Protein AF-A0A0M0JHT6-F1 (afdb_monomer)

Structure (mmCIF, N/CA/C/O backbone):
data_AF-A0A0M0JHT6-F1
#
_entry.id   AF-A0A0M0JHT6-F1
#
loop_
_atom_site.group_PDB
_atom_site.id
_atom_site.type_symbol
_atom_site.label_atom_id
_atom_site.label_alt_id
_atom_site.label_comp_id
_atom_site.label_asym_id
_atom_site.label_entity_id
_atom_site.label_seq_id
_atom_site.pdbx_PDB_ins_code
_atom_site.Cartn_x
_atom_site.Cartn_y
_atom_site.Cartn_z
_atom_site.occupancy
_atom_site.B_iso_or_equiv
_atom_site.auth_seq_id
_atom_site.auth_comp_id
_atom_site.auth_asym_id
_atom_site.auth_atom_id
_atom_site.pdbx_PDB_model_num
ATOM 1 N N . MET A 1 1 ? -5.956 16.131 16.361 1.00 45.41 1 MET A N 1
ATOM 2 C CA . MET A 1 1 ? -6.432 14.791 15.954 1.00 45.41 1 MET A CA 1
ATOM 3 C C . MET A 1 1 ? -6.479 13.901 17.186 1.00 45.41 1 MET A C 1
ATOM 5 O O . MET A 1 1 ? -5.518 13.921 17.947 1.00 45.41 1 MET A O 1
ATOM 9 N N . ALA A 1 2 ? -7.570 13.167 17.417 1.00 52.88 2 ALA A N 1
ATOM 10 C CA . ALA A 1 2 ? -7.589 12.118 18.444 1.00 52.88 2 ALA A CA 1
ATOM 11 C C . ALA A 1 2 ? -6.511 11.068 18.118 1.00 52.88 2 ALA A C 1
ATOM 13 O O . ALA A 1 2 ? -6.222 10.852 16.944 1.00 52.88 2 ALA A O 1
ATOM 14 N N . MET A 1 3 ? -5.858 10.463 19.110 1.00 60.31 3 MET A N 1
ATOM 15 C CA . MET A 1 3 ? -4.891 9.385 18.853 1.00 60.31 3 MET A CA 1
ATOM 16 C C . MET A 1 3 ? -5.654 8.117 18.459 1.00 60.31 3 MET A C 1
ATOM 18 O O . MET A 1 3 ? -6.703 7.856 19.036 1.00 60.31 3 MET A O 1
ATOM 22 N N . ALA A 1 4 ? -5.161 7.378 17.463 1.00 62.28 4 ALA A N 1
ATOM 23 C CA . ALA A 1 4 ? -5.755 6.098 17.089 1.00 62.28 4 ALA A CA 1
ATOM 24 C C . ALA A 1 4 ? -5.450 5.048 18.157 1.00 62.28 4 ALA A C 1
ATOM 26 O O . ALA A 1 4 ? -4.328 5.001 18.666 1.00 62.28 4 ALA A O 1
ATOM 27 N N . ASP A 1 5 ? -6.443 4.219 18.461 1.00 83.69 5 ASP A N 1
ATOM 28 C CA . ASP A 1 5 ? -6.288 3.112 19.406 1.00 83.69 5 ASP A CA 1
ATOM 29 C C . ASP A 1 5 ? -5.754 1.858 18.694 1.00 83.69 5 ASP A C 1
ATOM 31 O O . ASP A 1 5 ? -5.177 0.987 19.341 1.00 83.69 5 ASP A O 1
ATOM 35 N N . VAL A 1 6 ? -5.892 1.791 17.361 1.00 90.12 6 VAL A N 1
ATOM 36 C CA . VAL A 1 6 ? -5.399 0.694 16.518 1.00 90.12 6 VAL A CA 1
ATOM 37 C C . VAL A 1 6 ? -4.613 1.249 15.326 1.00 90.12 6 VAL A C 1
ATOM 39 O O . VAL A 1 6 ? -5.044 2.191 14.660 1.00 90.12 6 VAL A O 1
ATOM 42 N N . ILE A 1 7 ? -3.463 0.656 15.021 1.00 91.38 7 ILE A N 1
ATOM 43 C CA . ILE A 1 7 ? -2.674 0.952 13.823 1.00 91.38 7 ILE A CA 1
ATOM 44 C C . ILE A 1 7 ? -2.412 -0.352 13.081 1.00 91.38 7 ILE A C 1
ATOM 46 O O . ILE A 1 7 ? -1.875 -1.299 13.641 1.00 91.38 7 ILE A O 1
ATOM 50 N N . TRP A 1 8 ? -2.749 -0.375 11.802 1.00 93.81 8 TRP A N 1
ATOM 51 C CA . TRP A 1 8 ? -2.387 -1.433 10.875 1.00 93.81 8 TRP A CA 1
ATOM 52 C C . TRP A 1 8 ? -1.153 -1.002 10.094 1.00 93.81 8 TRP A C 1
ATOM 54 O O . TRP A 1 8 ? -1.217 -0.030 9.347 1.00 93.81 8 TRP A O 1
ATOM 64 N N . ALA A 1 9 ? -0.037 -1.702 10.267 1.00 91.38 9 ALA A N 1
ATOM 65 C CA . ALA A 1 9 ? 1.163 -1.523 9.465 1.00 91.38 9 ALA A CA 1
ATOM 66 C C . ALA A 1 9 ? 1.201 -2.597 8.371 1.00 91.38 9 ALA A C 1
ATOM 68 O O . ALA A 1 9 ? 1.198 -3.786 8.682 1.00 91.38 9 ALA A O 1
ATOM 69 N N . ILE A 1 10 ? 1.209 -2.183 7.104 1.00 91.38 10 ILE A N 1
ATOM 70 C CA . ILE A 1 10 ? 1.329 -3.070 5.941 1.00 91.38 10 ILE A CA 1
ATOM 71 C C . ILE A 1 10 ? 2.735 -2.914 5.361 1.00 91.38 10 ILE A C 1
ATOM 73 O O . ILE A 1 10 ? 3.120 -1.807 4.978 1.00 91.38 10 ILE A O 1
ATOM 77 N N . GLY A 1 11 ? 3.482 -4.018 5.326 1.00 87.56 11 GLY A N 1
ATOM 78 C CA . GLY A 1 11 ? 4.815 -4.103 4.732 1.00 87.56 11 GLY A CA 1
ATOM 79 C C . GLY A 1 11 ?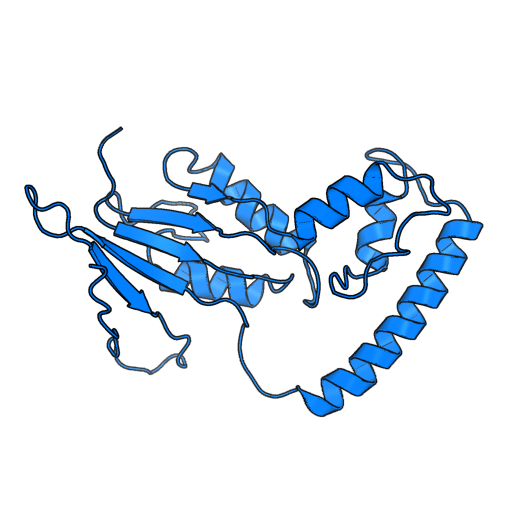 4.809 -4.212 3.206 1.00 87.56 11 GLY A C 1
ATOM 80 O O . GLY A 1 11 ? 3.860 -3.800 2.537 1.00 87.56 11 GLY A O 1
ATOM 81 N N . ASP A 1 12 ? 5.885 -4.790 2.683 1.00 88.44 12 ASP A N 1
ATOM 82 C CA . ASP A 1 12 ? 6.246 -4.792 1.269 1.00 88.44 12 ASP A CA 1
ATOM 83 C C . ASP A 1 12 ? 5.151 -5.421 0.396 1.00 88.44 12 ASP A C 1
ATOM 85 O O . ASP A 1 12 ? 4.725 -6.562 0.598 1.00 88.44 12 ASP A O 1
ATOM 89 N N . LEU A 1 13 ? 4.682 -4.670 -0.600 1.00 87.56 13 LEU A N 1
ATOM 90 C CA . LEU A 1 13 ? 3.634 -5.127 -1.517 1.00 87.56 13 LEU A CA 1
ATOM 91 C C . LEU A 1 13 ? 4.202 -5.621 -2.841 1.00 87.56 13 LEU A C 1
ATOM 93 O O . LEU A 1 13 ? 3.566 -6.449 -3.493 1.00 87.56 13 LEU A O 1
ATOM 97 N N . HIS A 1 14 ? 5.365 -5.097 -3.237 1.00 87.44 14 HIS A N 1
ATOM 98 C CA . HIS A 1 14 ? 6.142 -5.553 -4.381 1.00 87.44 14 HIS A CA 1
ATOM 99 C C . HIS A 1 14 ? 5.289 -5.881 -5.607 1.00 87.44 14 HIS A C 1
ATOM 101 O O . HIS A 1 14 ? 5.282 -7.001 -6.109 1.00 87.44 14 HIS A O 1
ATOM 107 N N . GLY A 1 15 ? 4.505 -4.909 -6.072 1.00 81.75 15 GLY A N 1
ATOM 108 C CA . GLY A 1 15 ? 3.723 -5.022 -7.298 1.00 81.75 15 GLY A CA 1
ATOM 109 C C . GLY A 1 15 ? 2.620 -6.083 -7.307 1.00 81.75 15 GLY A C 1
ATOM 110 O O . GLY A 1 15 ? 2.036 -6.318 -8.364 1.00 81.75 15 GLY A O 1
ATOM 111 N N . ASP A 1 16 ? 2.291 -6.719 -6.182 1.00 86.75 16 ASP A N 1
ATOM 112 C CA . ASP A 1 16 ? 1.170 -7.653 -6.092 1.00 86.75 16 ASP A CA 1
ATOM 113 C C . ASP A 1 16 ? -0.088 -6.957 -5.546 1.00 86.75 16 ASP A C 1
ATOM 115 O O . ASP A 1 16 ? -0.383 -6.929 -4.347 1.00 86.75 16 ASP A O 1
ATOM 119 N N . VAL A 1 17 ? -0.887 -6.402 -6.463 1.00 86.19 17 VAL A N 1
ATOM 120 C CA . VAL A 1 17 ? -2.157 -5.748 -6.112 1.00 86.19 17 VAL A CA 1
ATOM 121 C C . VAL A 1 17 ? -3.196 -6.721 -5.540 1.00 86.19 17 VAL A C 1
ATOM 123 O O . VAL A 1 17 ? -4.087 -6.302 -4.795 1.00 86.19 17 VAL A O 1
ATOM 126 N N . HIS A 1 18 ? -3.111 -8.017 -5.854 1.00 87.81 18 HIS A N 1
ATOM 127 C CA . HIS A 1 18 ? -4.029 -9.012 -5.303 1.00 87.81 18 HIS A CA 1
ATOM 128 C C . HIS A 1 18 ? -3.725 -9.253 -3.823 1.00 87.81 18 HIS A C 1
ATOM 130 O O . HIS A 1 18 ? -4.643 -9.173 -3.002 1.00 87.81 18 HIS A O 1
ATOM 136 N N . CYS A 1 19 ? -2.448 -9.442 -3.486 1.00 85.94 19 CYS A N 1
ATOM 137 C CA . CYS A 1 19 ? -1.939 -9.494 -2.114 1.00 85.94 19 CYS A CA 1
ATOM 138 C C . CYS A 1 19 ? -2.304 -8.215 -1.338 1.00 85.94 19 CYS A C 1
ATOM 140 O O . CYS A 1 19 ? -2.933 -8.298 -0.283 1.00 85.94 19 CYS A O 1
ATOM 142 N N . ALA A 1 20 ? -2.060 -7.028 -1.909 1.00 90.81 20 ALA A N 1
ATOM 143 C CA . ALA A 1 20 ? -2.414 -5.748 -1.284 1.00 90.81 20 ALA A CA 1
ATOM 144 C C . ALA A 1 20 ? -3.910 -5.643 -0.931 1.00 90.81 20 ALA A C 1
ATOM 146 O O . ALA A 1 20 ? -4.281 -5.271 0.185 1.00 90.81 20 ALA A O 1
ATOM 147 N N . ARG A 1 21 ? -4.799 -6.002 -1.869 1.00 93.06 21 ARG A N 1
ATOM 148 C CA . ARG A 1 21 ? -6.255 -5.998 -1.639 1.00 93.06 21 ARG A CA 1
ATOM 149 C C . ARG A 1 21 ? -6.677 -7.021 -0.593 1.00 93.06 21 ARG A C 1
ATOM 151 O O . ARG A 1 21 ? -7.615 -6.753 0.153 1.00 93.06 21 ARG A O 1
ATOM 158 N N . ALA A 1 22 ? -6.037 -8.186 -0.563 1.00 89.62 22 ALA A N 1
ATOM 159 C CA . ALA A 1 22 ? -6.336 -9.211 0.423 1.00 89.62 22 ALA A CA 1
ATOM 160 C C . ALA A 1 22 ? -5.949 -8.745 1.834 1.00 89.62 22 ALA A C 1
ATOM 162 O O . ALA A 1 22 ? -6.782 -8.811 2.737 1.00 89.62 22 ALA A O 1
ATOM 163 N N . TRP A 1 23 ? -4.770 -8.137 1.992 1.00 90.19 23 TRP A N 1
ATOM 164 C CA . TRP A 1 23 ? -4.353 -7.538 3.257 1.00 90.19 23 TRP A CA 1
ATOM 165 C C . TRP A 1 23 ? -5.280 -6.427 3.733 1.00 90.19 23 TRP A C 1
ATOM 167 O O . TRP A 1 23 ? -5.730 -6.442 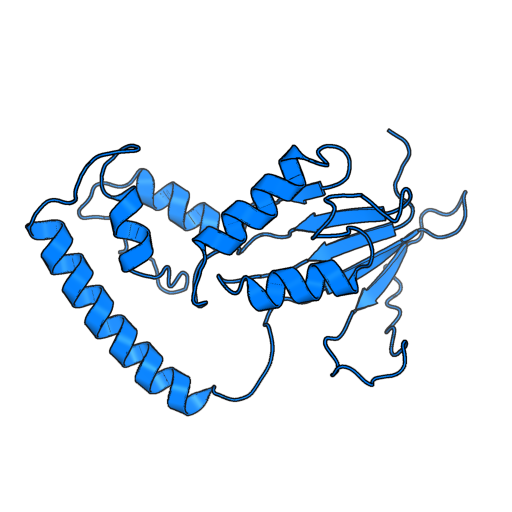4.875 1.00 90.19 23 TRP A O 1
ATOM 177 N N . LEU A 1 24 ? -5.643 -5.504 2.844 1.00 93.38 24 LEU A N 1
ATOM 178 C CA . LEU A 1 24 ? -6.588 -4.430 3.153 1.00 93.38 24 LEU A CA 1
ATOM 179 C C . LEU A 1 24 ? -7.964 -4.944 3.586 1.00 93.38 24 LEU A C 1
ATOM 181 O O . LEU A 1 24 ? -8.593 -4.344 4.451 1.00 93.38 24 LEU A O 1
ATOM 185 N N . ARG A 1 25 ? -8.446 -6.051 3.007 1.00 92.12 25 ARG A N 1
ATOM 186 C CA . ARG A 1 25 ? -9.682 -6.698 3.474 1.00 92.12 25 ARG A CA 1
ATOM 187 C C . ARG A 1 25 ? -9.491 -7.327 4.849 1.00 92.12 25 ARG A C 1
ATOM 189 O O . ARG A 1 25 ? -10.393 -7.240 5.675 1.00 92.12 25 ARG A O 1
ATOM 196 N N . ARG A 1 26 ? -8.326 -7.932 5.097 1.00 88.69 26 ARG A N 1
ATOM 197 C CA . ARG A 1 26 ? -8.003 -8.589 6.367 1.00 88.69 26 ARG A CA 1
ATOM 198 C C . ARG A 1 26 ? -7.928 -7.611 7.537 1.00 88.69 26 ARG A C 1
ATOM 200 O O . ARG A 1 26 ? -8.339 -7.985 8.628 1.00 88.69 26 ARG A O 1
ATOM 207 N N . THR A 1 27 ? -7.483 -6.370 7.320 1.00 91.75 27 THR A N 1
ATOM 208 C CA . THR A 1 27 ? -7.492 -5.343 8.382 1.00 91.75 27 THR A CA 1
ATOM 209 C C . THR A 1 27 ? -8.904 -4.976 8.843 1.00 91.75 27 THR A C 1
ATOM 211 O O . THR A 1 27 ? -9.073 -4.450 9.939 1.00 91.75 27 THR A O 1
ATOM 214 N N . GLY A 1 28 ? -9.921 -5.179 7.994 1.00 92.69 28 GLY A N 1
ATOM 215 C CA . GLY A 1 28 ? -11.296 -4.753 8.257 1.00 92.69 28 GLY A CA 1
ATOM 216 C C . GLY A 1 28 ? -11.486 -3.233 8.345 1.00 92.69 28 GLY A C 1
ATOM 217 O O . GLY A 1 28 ? -12.600 -2.781 8.587 1.00 92.69 28 GLY A O 1
ATOM 218 N N . ALA A 1 29 ? -10.437 -2.431 8.129 1.00 94.25 29 ALA A N 1
ATOM 219 C CA . ALA A 1 29 ? -10.472 -0.985 8.340 1.00 94.25 29 ALA A CA 1
ATOM 220 C C . ALA A 1 29 ? -11.221 -0.235 7.226 1.00 94.25 29 ALA A C 1
ATOM 222 O O . ALA A 1 29 ? -11.758 0.849 7.455 1.00 94.25 29 ALA A O 1
ATOM 223 N N . VAL A 1 30 ? -11.270 -0.801 6.015 1.00 96.25 30 VAL A N 1
ATOM 224 C CA . VAL A 1 30 ? -11.828 -0.144 4.828 1.00 96.25 30 VAL A CA 1
ATOM 225 C C . VAL A 1 30 ? -12.601 -1.118 3.942 1.00 96.25 30 VAL A C 1
ATOM 227 O O . VAL A 1 30 ? -12.151 -2.223 3.636 1.00 96.25 30 VAL A O 1
ATOM 230 N N . ASN A 1 31 ? -13.759 -0.680 3.451 1.00 96.88 31 ASN A N 1
ATOM 231 C CA . ASN A 1 31 ? -14.473 -1.361 2.381 1.00 96.88 31 ASN A CA 1
ATOM 232 C C . ASN A 1 31 ? -13.942 -0.887 1.020 1.00 96.88 31 ASN A C 1
ATOM 234 O O . ASN A 1 31 ? -14.239 0.222 0.582 1.00 96.88 31 ASN A O 1
ATOM 238 N N . LEU A 1 32 ? -13.198 -1.742 0.315 1.00 94.88 32 LEU A N 1
ATOM 239 C CA . LEU A 1 32 ? -12.606 -1.403 -0.990 1.00 94.88 32 LEU A CA 1
ATOM 240 C C . LEU A 1 32 ? -13.616 -1.286 -2.148 1.00 94.88 32 LEU A C 1
ATOM 242 O O . LEU A 1 32 ? -13.236 -0.881 -3.248 1.00 94.88 32 LEU A O 1
ATOM 246 N N . THR A 1 33 ? -14.876 -1.671 -1.934 1.00 95.31 33 THR A N 1
ATOM 247 C CA . THR A 1 33 ? -15.942 -1.554 -2.941 1.00 95.31 33 THR A CA 1
ATOM 248 C C . THR A 1 33 ? -16.687 -0.236 -2.778 1.00 95.31 33 THR A C 1
ATOM 250 O O . THR A 1 33 ? -16.801 0.521 -3.739 1.00 95.31 33 THR A O 1
ATOM 253 N N . SER A 1 34 ? -17.167 0.057 -1.564 1.00 96.81 34 SER A N 1
ATOM 254 C CA .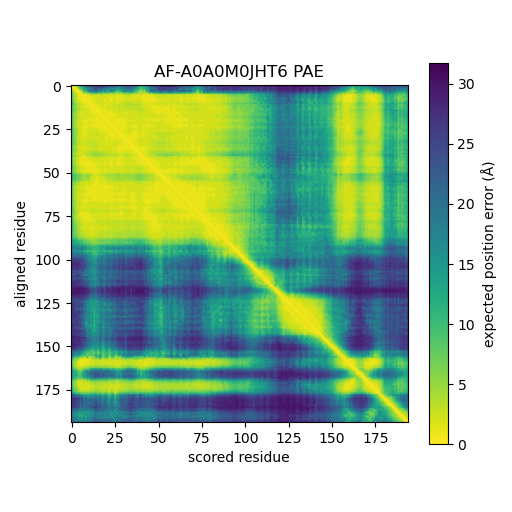 SER A 1 34 ? -17.902 1.294 -1.268 1.00 96.81 34 SER A CA 1
ATOM 255 C C . SER A 1 34 ? -17.002 2.484 -0.936 1.00 96.81 34 SER A C 1
ATOM 257 O O . SER A 1 34 ? -17.506 3.599 -0.863 1.00 96.81 34 SER A O 1
ATOM 259 N N . TRP A 1 35 ? -15.696 2.262 -0.746 1.00 96.31 35 TRP A N 1
ATOM 260 C CA . TRP A 1 35 ? -14.734 3.278 -0.303 1.00 96.31 35 TRP A CA 1
ATOM 261 C C . TRP A 1 35 ? -15.172 3.959 0.992 1.00 96.31 35 TRP A C 1
ATOM 263 O O . TRP A 1 35 ? -15.123 5.174 1.141 1.00 96.31 35 TRP A O 1
ATOM 273 N N . GLN A 1 36 ? -15.596 3.141 1.953 1.00 97.38 36 GLN A N 1
ATOM 274 C CA . GLN A 1 36 ? -15.974 3.587 3.289 1.00 97.38 36 GLN A CA 1
ATOM 275 C C . GLN A 1 36 ? -14.964 3.089 4.312 1.00 97.38 36 GLN A C 1
ATOM 277 O O . GLN A 1 36 ? -14.564 1.923 4.283 1.00 97.38 36 GLN A O 1
ATOM 282 N N . TRP A 1 37 ? -14.580 3.972 5.228 1.00 97.19 37 TRP A N 1
ATOM 283 C CA . TRP A 1 37 ? -13.820 3.596 6.410 1.00 97.19 37 TRP A CA 1
ATOM 284 C C . TRP A 1 37 ? -14.757 2.945 7.431 1.00 97.19 37 TRP A C 1
ATOM 286 O O . TRP A 1 37 ? -15.848 3.459 7.667 1.00 97.19 37 TRP A O 1
ATOM 296 N N . LEU A 1 38 ? -14.361 1.803 7.988 1.00 95.81 38 LEU A N 1
ATOM 297 C CA . LEU A 1 38 ? -15.232 0.959 8.813 1.00 95.81 38 LEU A CA 1
ATOM 298 C C . LEU A 1 38 ? -14.869 0.984 10.303 1.00 95.81 38 LEU A C 1
ATOM 300 O O . LEU A 1 38 ? -15.748 0.773 11.135 1.00 95.81 38 LEU A O 1
ATOM 304 N N . ASP A 1 39 ? -13.609 1.267 10.648 1.00 92.94 39 ASP A N 1
ATOM 305 C CA . ASP A 1 39 ? -13.153 1.346 12.041 1.00 92.94 39 ASP A CA 1
ATOM 306 C C . ASP A 1 39 ? -12.533 2.712 12.350 1.00 92.94 39 ASP A C 1
ATOM 308 O O . ASP A 1 39 ? -11.347 2.950 12.116 1.00 92.94 39 ASP A O 1
ATOM 312 N N . GLU A 1 40 ? -13.340 3.601 12.927 1.00 90.81 40 GLU A N 1
ATOM 313 C CA . GLU A 1 40 ? -12.971 4.971 13.307 1.00 90.81 40 GLU A CA 1
ATOM 314 C C . GLU A 1 40 ? -11.792 5.070 14.287 1.00 90.81 40 GLU A C 1
ATOM 316 O O . GLU A 1 40 ? -11.159 6.123 14.385 1.00 90.81 40 GLU A O 1
ATOM 321 N N . ARG A 1 41 ? -11.474 3.993 15.015 1.00 89.31 41 ARG A N 1
ATOM 322 C CA . ARG A 1 41 ? -10.332 3.965 15.940 1.00 89.31 41 ARG A CA 1
ATOM 323 C C . ARG A 1 41 ? -9.039 3.520 15.269 1.00 89.31 41 ARG A C 1
ATOM 325 O O . ARG A 1 41 ? -7.978 3.640 15.887 1.00 89.31 41 ARG A O 1
ATOM 332 N N . SER A 1 42 ? -9.128 3.013 14.041 1.00 93.12 42 SER A N 1
ATOM 333 C CA . SER A 1 42 ? -7.994 2.475 13.303 1.00 93.12 42 SER A CA 1
ATOM 334 C C . SER A 1 42 ? -7.356 3.487 12.359 1.00 93.12 42 SER A C 1
ATOM 336 O O . SER A 1 42 ? -7.999 4.394 11.821 1.00 93.12 42 SER A O 1
ATOM 338 N N . ARG A 1 43 ? -6.063 3.287 12.125 1.00 93.31 43 ARG A N 1
ATOM 339 C CA . ARG A 1 43 ? -5.296 3.914 11.049 1.00 93.31 43 ARG A CA 1
ATOM 340 C C . ARG A 1 43 ? -4.522 2.867 10.280 1.00 93.31 43 ARG A C 1
ATOM 342 O O . ARG A 1 43 ? -4.214 1.806 10.814 1.00 93.31 43 ARG A O 1
ATOM 349 N N . LEU A 1 44 ? -4.170 3.208 9.053 1.00 95.56 44 LEU A N 1
ATOM 350 C CA . LEU A 1 44 ? -3.346 2.402 8.175 1.00 95.56 44 LEU A CA 1
ATOM 351 C C . LEU A 1 44 ? -2.025 3.116 7.899 1.00 95.56 44 LEU A C 1
ATOM 353 O O . LEU A 1 44 ? -2.012 4.292 7.536 1.00 95.56 44 LEU A O 1
ATOM 357 N N . ILE A 1 45 ? -0.921 2.398 8.046 1.00 93.38 45 ILE A N 1
ATOM 358 C CA . ILE A 1 45 ? 0.411 2.844 7.664 1.00 93.38 45 ILE A CA 1
ATOM 359 C C . ILE A 1 45 ? 0.969 1.827 6.680 1.00 93.38 45 ILE A C 1
ATOM 361 O O . ILE A 1 45 ? 1.130 0.657 7.011 1.00 93.38 45 ILE A O 1
ATOM 365 N N . PHE A 1 46 ? 1.282 2.275 5.475 1.00 93.56 46 PHE A N 1
ATOM 366 C CA . PHE A 1 46 ? 2.083 1.496 4.548 1.00 93.56 46 PHE A CA 1
ATOM 367 C C . PHE A 1 46 ? 3.567 1.802 4.754 1.00 93.56 46 PHE A C 1
ATOM 369 O O . PHE A 1 46 ? 3.935 2.974 4.864 1.00 93.56 46 PHE A O 1
ATOM 376 N N . LEU A 1 47 ? 4.406 0.768 4.813 1.00 90.00 47 LEU A N 1
ATOM 377 C CA . LEU A 1 47 ? 5.823 0.899 5.165 1.00 90.00 47 LEU A CA 1
ATOM 378 C C . LEU A 1 47 ? 6.753 1.160 3.968 1.00 90.00 47 LEU A C 1
ATOM 380 O O . LEU A 1 47 ? 7.905 1.521 4.189 1.00 90.00 47 LEU A O 1
ATOM 384 N N . GLY A 1 48 ? 6.250 1.064 2.734 1.00 86.00 48 GLY A N 1
ATOM 385 C CA . GLY A 1 48 ? 7.029 1.252 1.507 1.00 86.00 48 GLY A CA 1
ATOM 386 C C . GLY A 1 48 ? 7.051 0.000 0.631 1.00 86.00 48 GLY A C 1
ATOM 387 O O . GLY A 1 48 ? 6.280 -0.930 0.861 1.00 86.00 48 GLY A O 1
ATOM 388 N N . ASP A 1 49 ? 7.921 0.004 -0.379 1.00 87.94 49 ASP A N 1
ATOM 389 C CA . ASP A 1 49 ? 8.189 -1.121 -1.279 1.00 87.94 49 ASP A CA 1
ATOM 390 C C . ASP A 1 49 ? 6.915 -1.622 -1.980 1.00 87.94 49 ASP A C 1
ATOM 392 O O . ASP A 1 49 ? 6.516 -2.789 -1.955 1.00 87.94 49 ASP A O 1
ATOM 396 N N . TYR A 1 50 ? 6.247 -0.670 -2.630 1.00 86.19 50 TYR A N 1
ATOM 397 C CA . TYR A 1 50 ? 5.025 -0.849 -3.410 1.00 86.19 50 TYR A CA 1
ATOM 398 C C . TYR A 1 50 ? 5.284 -1.484 -4.768 1.00 86.19 50 TYR A C 1
ATOM 400 O O . TYR A 1 50 ? 4.402 -2.130 -5.338 1.00 86.19 50 TYR A O 1
ATOM 408 N N . ILE A 1 51 ? 6.474 -1.242 -5.306 1.00 80.44 51 ILE A N 1
ATOM 409 C CA . ILE A 1 51 ? 6.866 -1.607 -6.662 1.00 80.44 51 ILE A CA 1
ATOM 410 C C . ILE A 1 51 ? 7.835 -2.796 -6.670 1.00 80.44 51 ILE A C 1
ATOM 412 O O . ILE A 1 51 ? 8.362 -3.199 -5.633 1.00 80.44 51 ILE A O 1
ATOM 416 N N . ASP A 1 52 ? 8.085 -3.315 -7.872 1.00 73.44 52 ASP A N 1
ATOM 417 C CA . ASP A 1 52 ? 9.069 -4.359 -8.206 1.00 73.44 52 ASP A CA 1
ATOM 418 C C . ASP A 1 52 ? 8.623 -5.776 -7.866 1.00 73.44 52 ASP A C 1
ATOM 420 O O . ASP A 1 52 ? 7.733 -5.971 -7.056 1.00 73.44 52 ASP A O 1
ATOM 424 N N . LYS A 1 53 ? 9.260 -6.776 -8.487 1.00 74.19 53 LYS A N 1
ATOM 425 C CA . LYS A 1 53 ? 9.010 -8.226 -8.331 1.00 74.19 53 LYS A CA 1
ATOM 426 C C . LYS A 1 53 ? 7.644 -8.743 -8.802 1.00 74.19 53 LYS A C 1
ATOM 428 O O . LYS A 1 53 ? 7.608 -9.746 -9.515 1.00 74.19 53 LYS A O 1
ATOM 433 N N . GLY A 1 54 ? 6.548 -8.110 -8.402 1.00 72.38 54 GLY A N 1
ATOM 434 C CA . GLY A 1 54 ? 5.191 -8.541 -8.712 1.00 72.38 54 GLY A CA 1
ATOM 435 C C . GLY A 1 54 ? 4.673 -8.064 -10.069 1.00 72.38 54 GLY A C 1
ATOM 436 O O . GLY A 1 54 ? 5.320 -7.287 -10.778 1.00 72.38 54 GLY A O 1
ATOM 437 N N . PRO A 1 55 ? 3.486 -8.552 -10.455 1.00 75.12 55 PRO A N 1
ATOM 438 C CA . PRO A 1 55 ? 2.970 -8.399 -11.811 1.00 75.12 55 PRO A CA 1
ATOM 439 C C . PRO A 1 55 ? 2.466 -6.985 -12.151 1.00 75.12 55 PRO A C 1
ATOM 441 O O . PRO A 1 55 ? 2.410 -6.649 -13.333 1.00 75.12 55 PRO A O 1
ATOM 444 N N . ASP A 1 56 ? 2.091 -6.158 -11.166 1.00 75.50 56 ASP A N 1
ATOM 445 C CA . ASP A 1 56 ? 1.402 -4.880 -11.398 1.00 75.50 56 ASP A CA 1
ATOM 446 C C . ASP A 1 56 ? 1.675 -3.803 -10.319 1.00 75.50 56 ASP A C 1
ATOM 448 O O . ASP A 1 56 ? 0.814 -3.428 -9.517 1.00 75.50 56 ASP A O 1
ATOM 452 N N . SER A 1 57 ? 2.887 -3.237 -10.334 1.00 79.44 57 SER A N 1
ATOM 453 C CA . SER A 1 57 ? 3.282 -2.093 -9.486 1.00 79.44 57 SER A CA 1
ATOM 454 C C . SER A 1 57 ? 2.378 -0.874 -9.656 1.00 79.44 57 SER A C 1
ATOM 456 O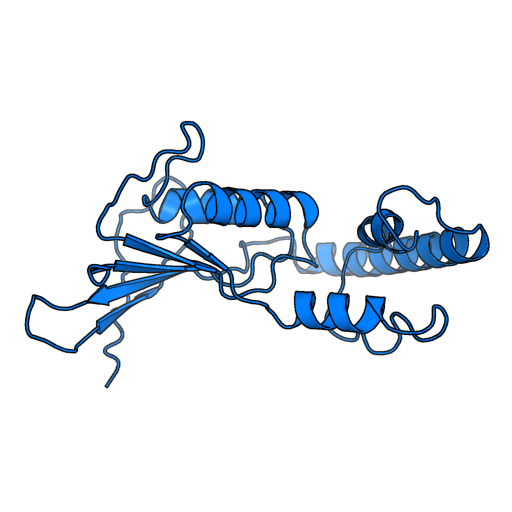 O . SER A 1 57 ? 2.146 -0.128 -8.705 1.00 79.44 57 SER A O 1
ATOM 458 N N . ARG A 1 58 ? 1.857 -0.648 -10.869 1.00 80.12 58 ARG A N 1
ATOM 459 C CA . ARG A 1 58 ? 1.001 0.506 -11.150 1.00 80.12 58 ARG A CA 1
ATOM 460 C C . ARG A 1 58 ? -0.303 0.397 -10.371 1.00 80.12 58 ARG A C 1
ATOM 462 O O . ARG A 1 58 ? -0.687 1.363 -9.717 1.00 80.12 58 ARG A O 1
ATOM 469 N N . ALA A 1 59 ? -0.956 -0.761 -10.410 1.00 81.88 59 ALA A N 1
ATOM 470 C CA . ALA A 1 59 ? -2.202 -0.961 -9.686 1.00 81.88 59 ALA A CA 1
ATOM 471 C C . ALA A 1 59 ? -2.014 -0.884 -8.159 1.00 81.88 59 ALA A C 1
ATOM 473 O O . ALA A 1 59 ? -2.911 -0.398 -7.468 1.00 81.88 59 ALA A O 1
ATOM 474 N N . VAL A 1 60 ? -0.854 -1.297 -7.626 1.00 88.75 60 VAL A N 1
ATOM 475 C CA . VAL A 1 60 ? -0.509 -1.088 -6.205 1.00 88.75 60 VAL A CA 1
ATOM 476 C C . VAL A 1 60 ? -0.395 0.403 -5.882 1.00 88.75 60 VAL A C 1
ATOM 478 O O . VAL A 1 60 ? -1.052 0.873 -4.953 1.00 88.75 60 VAL A O 1
ATOM 481 N N . LEU A 1 61 ? 0.377 1.167 -6.662 1.00 85.06 61 LEU A N 1
ATOM 482 C CA . LEU A 1 61 ? 0.532 2.611 -6.454 1.00 85.06 61 LEU A CA 1
ATOM 483 C C . LEU A 1 61 ? -0.803 3.358 -6.567 1.00 85.06 61 LEU A C 1
ATOM 485 O O . LEU A 1 61 ? -1.094 4.212 -5.733 1.00 85.06 61 LEU A O 1
ATOM 489 N N . GLU A 1 62 ? -1.637 3.028 -7.558 1.00 87.81 62 GLU A N 1
ATOM 490 C CA . GLU A 1 62 ? -2.972 3.619 -7.722 1.00 87.81 62 GLU A CA 1
ATOM 491 C C . GLU A 1 62 ? -3.879 3.314 -6.516 1.00 87.81 62 GLU A C 1
ATOM 493 O O . GLU A 1 62 ? -4.599 4.197 -6.044 1.00 87.81 62 GLU A O 1
ATOM 498 N N . LEU A 1 63 ? -3.819 2.090 -5.981 1.00 95.25 63 LEU A N 1
ATOM 499 C CA . LEU A 1 63 ? -4.569 1.680 -4.793 1.00 95.25 63 LEU A CA 1
ATOM 500 C C . LEU A 1 63 ? -4.120 2.440 -3.537 1.00 95.25 63 LEU A C 1
ATOM 502 O O . LEU A 1 63 ? -4.964 3.013 -2.844 1.00 95.25 63 LEU A O 1
ATOM 506 N N . VAL A 1 64 ? -2.814 2.467 -3.257 1.00 94.38 64 VAL A N 1
ATOM 507 C CA . VAL A 1 64 ? -2.243 3.172 -2.096 1.00 94.38 64 VAL A CA 1
ATOM 508 C C . VAL A 1 64 ? -2.518 4.672 -2.201 1.00 94.38 64 VAL A C 1
ATOM 510 O O . VAL A 1 64 ? -3.016 5.276 -1.251 1.00 94.38 64 VAL A O 1
ATOM 513 N N . HIS A 1 65 ? -2.295 5.271 -3.374 1.00 90.94 65 HIS A N 1
ATOM 514 C CA . HIS A 1 65 ? -2.573 6.685 -3.607 1.00 90.94 65 HIS A CA 1
ATOM 515 C C . HIS A 1 65 ? -4.048 7.018 -3.366 1.00 90.94 65 HIS A C 1
ATOM 517 O O . HIS A 1 65 ? -4.356 7.957 -2.630 1.00 90.94 65 HIS A O 1
ATOM 523 N N . ARG A 1 66 ? -4.974 6.222 -3.913 1.00 95.31 66 ARG A N 1
ATOM 524 C CA . ARG A 1 66 ? -6.404 6.450 -3.697 1.00 95.31 66 ARG A CA 1
ATOM 525 C C . ARG A 1 66 ? -6.778 6.379 -2.218 1.00 95.31 66 ARG A C 1
ATOM 527 O O . ARG A 1 66 ? -7.513 7.242 -1.755 1.00 95.31 66 ARG A O 1
ATOM 534 N N . LEU A 1 67 ? -6.240 5.420 -1.461 1.00 97.19 67 LEU A N 1
ATOM 535 C CA . LEU A 1 67 ? -6.463 5.345 -0.013 1.00 97.19 67 LEU A CA 1
ATOM 536 C C . LEU A 1 67 ? -5.976 6.609 0.715 1.00 97.19 67 LEU A C 1
ATOM 538 O O . LEU A 1 67 ? -6.687 7.107 1.584 1.00 97.19 67 LEU A O 1
ATOM 542 N N . THR A 1 68 ? -4.816 7.162 0.339 1.00 91.19 68 THR A N 1
ATOM 543 C CA . THR A 1 68 ? -4.309 8.415 0.937 1.00 91.19 68 THR A CA 1
ATOM 544 C C . THR A 1 68 ? -5.160 9.639 0.590 1.00 91.19 68 THR A C 1
ATOM 546 O O . THR A 1 68 ? -5.267 10.552 1.402 1.00 91.19 68 THR A O 1
ATOM 549 N N . VAL A 1 69 ? -5.785 9.664 -0.592 1.00 91.56 69 VAL A N 1
ATOM 550 C CA . VAL A 1 69 ? -6.647 10.774 -1.034 1.00 91.56 69 VAL A CA 1
ATOM 551 C C . VAL A 1 69 ? -8.037 10.700 -0.402 1.00 91.56 69 VAL A C 1
ATOM 553 O O . VAL A 1 69 ? -8.553 11.721 0.042 1.00 91.56 69 VAL A O 1
ATOM 556 N N . GLU A 1 70 ? -8.638 9.511 -0.344 1.00 95.38 70 GLU A N 1
ATOM 557 C CA . GLU A 1 70 ? -9.980 9.309 0.226 1.00 95.38 70 GLU A CA 1
ATOM 558 C C . GLU A 1 70 ? -9.967 9.391 1.762 1.00 95.38 70 GLU A C 1
ATOM 560 O O . GLU A 1 70 ? -10.939 9.828 2.380 1.00 95.38 70 GLU A O 1
ATOM 565 N N . PHE A 1 71 ? -8.857 8.998 2.401 1.00 96.50 71 PHE A N 1
ATOM 566 C CA . PHE A 1 71 ? -8.740 8.923 3.860 1.00 96.50 71 PHE A CA 1
ATOM 567 C C . PHE A 1 71 ? -7.455 9.587 4.398 1.00 96.50 71 PHE A C 1
ATOM 569 O O . PHE A 1 71 ? -6.681 8.942 5.113 1.00 96.50 71 PHE A O 1
ATOM 576 N N . PRO A 1 72 ? -7.224 10.886 4.130 1.00 91.44 72 PRO A N 1
ATOM 577 C CA . PRO A 1 72 ? -5.950 11.561 4.410 1.00 91.44 72 PRO A CA 1
ATOM 578 C C . PRO A 1 72 ? -5.586 11.632 5.901 1.00 91.44 72 PRO A C 1
ATOM 580 O O . PRO A 1 72 ? -4.416 11.719 6.252 1.00 91.44 72 PRO A O 1
ATOM 583 N N . GLU A 1 73 ? -6.572 11.572 6.800 1.00 91.50 73 GLU A N 1
ATOM 584 C CA . GLU A 1 73 ? -6.342 11.561 8.254 1.00 91.50 73 GLU A CA 1
ATOM 585 C C . GLU A 1 73 ? -6.140 10.155 8.840 1.00 91.50 73 GLU A C 1
ATOM 587 O O . GLU A 1 73 ? -5.814 10.011 10.025 1.00 91.50 73 GLU A O 1
ATOM 592 N N . ARG A 1 74 ? -6.375 9.111 8.034 1.00 94.88 74 ARG A N 1
ATOM 593 C CA . ARG A 1 74 ? -6.384 7.712 8.481 1.00 94.88 74 ARG A CA 1
ATOM 594 C C . ARG A 1 74 ? -5.348 6.841 7.783 1.00 94.88 74 ARG A C 1
ATOM 596 O O . ARG A 1 74 ? -5.025 5.784 8.316 1.00 94.88 74 ARG A O 1
ATOM 603 N N . VAL A 1 75 ? -4.824 7.273 6.638 1.00 95.62 75 VAL A N 1
ATOM 604 C CA . VAL A 1 75 ? -3.855 6.520 5.839 1.00 95.62 75 VAL A CA 1
ATOM 605 C C . VAL A 1 75 ? -2.570 7.322 5.678 1.00 95.62 75 VAL A C 1
ATOM 607 O O . VAL A 1 75 ? -2.578 8.421 5.131 1.00 95.62 75 VAL A O 1
ATOM 610 N N . THR A 1 76 ? -1.457 6.723 6.088 1.00 91.19 76 THR A N 1
ATOM 611 C CA . THR A 1 76 ? -0.104 7.221 5.827 1.00 91.19 76 THR A CA 1
ATOM 612 C C . THR A 1 76 ? 0.614 6.237 4.913 1.00 91.19 76 THR A C 1
ATOM 614 O O . THR A 1 76 ? 0.592 5.036 5.164 1.00 91.19 76 THR A O 1
ATOM 617 N N . ALA A 1 77 ? 1.279 6.735 3.874 1.00 91.44 77 ALA A N 1
ATOM 618 C CA . ALA A 1 77 ? 2.140 5.930 3.014 1.00 91.44 77 ALA A CA 1
ATOM 619 C C . ALA A 1 77 ? 3.585 6.418 3.138 1.00 91.44 77 ALA A C 1
ATOM 621 O O . ALA A 1 77 ? 3.871 7.584 2.862 1.00 91.44 77 ALA A O 1
ATOM 622 N N . LEU A 1 78 ? 4.477 5.542 3.599 1.00 88.06 78 LEU A N 1
ATOM 623 C CA . LEU A 1 78 ? 5.908 5.818 3.697 1.00 88.06 78 LEU A CA 1
ATOM 624 C C . LEU A 1 78 ? 6.614 5.491 2.377 1.00 88.06 78 LEU A C 1
ATOM 626 O O . LEU A 1 78 ? 6.049 4.849 1.495 1.00 88.06 78 LEU A O 1
ATOM 630 N N . LEU A 1 79 ? 7.845 5.969 2.225 1.00 80.50 79 LEU A N 1
ATOM 631 C CA . LEU A 1 79 ? 8.679 5.671 1.065 1.00 80.50 79 LEU A CA 1
ATOM 632 C C . LEU A 1 79 ? 9.597 4.492 1.400 1.00 80.50 79 LEU A C 1
ATOM 634 O O . LEU A 1 79 ? 10.340 4.581 2.379 1.00 80.50 79 LEU A O 1
ATOM 638 N N . GLY A 1 80 ? 9.567 3.433 0.592 1.00 79.50 80 GLY A N 1
ATOM 639 C CA . GLY A 1 80 ? 10.515 2.327 0.692 1.00 79.50 80 GLY A CA 1
ATOM 640 C C . GLY A 1 80 ? 11.810 2.597 -0.073 1.00 79.50 80 GLY A C 1
ATOM 641 O O . GLY A 1 80 ? 11.952 3.603 -0.783 1.00 79.50 80 GLY A O 1
ATOM 642 N N . ASN A 1 81 ? 12.785 1.695 0.053 1.00 78.56 81 ASN A N 1
ATOM 643 C CA . ASN A 1 81 ? 14.035 1.813 -0.698 1.00 78.56 81 ASN A CA 1
ATOM 644 C C . ASN A 1 81 ? 13.821 1.598 -2.199 1.00 78.56 81 ASN A C 1
ATOM 646 O O . ASN A 1 81 ? 14.552 2.192 -2.994 1.00 78.56 81 ASN A O 1
ATOM 650 N N . HIS A 1 82 ? 12.824 0.808 -2.604 1.00 80.62 82 HIS A N 1
ATOM 651 C CA . HIS A 1 82 ? 12.503 0.623 -4.019 1.00 80.62 82 HIS A CA 1
ATOM 652 C C . HIS A 1 82 ? 12.006 1.928 -4.655 1.00 80.62 82 HIS A C 1
ATOM 654 O O . HIS A 1 82 ? 12.531 2.352 -5.689 1.00 80.62 82 HIS A O 1
ATOM 660 N N . GLU A 1 83 ? 11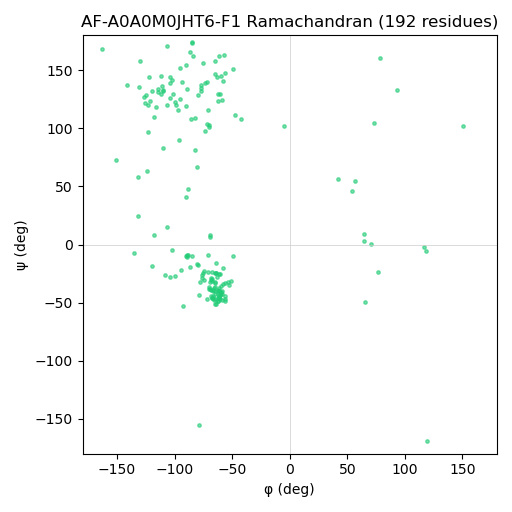.082 2.639 -4.000 1.00 78.50 83 GLU A N 1
ATOM 661 C CA . GLU A 1 83 ? 10.626 3.942 -4.493 1.00 78.50 83 GLU A CA 1
ATOM 662 C C . GLU A 1 83 ? 11.734 5.001 -4.451 1.00 78.50 83 GLU A C 1
ATOM 664 O O . GLU A 1 83 ? 11.853 5.802 -5.381 1.00 78.50 83 GLU A O 1
ATOM 669 N N . LEU A 1 84 ? 12.568 5.019 -3.404 1.00 74.81 84 LEU A N 1
ATOM 670 C CA . LEU A 1 84 ? 13.689 5.958 -3.319 1.00 74.81 84 LEU A CA 1
ATOM 671 C C . LEU A 1 84 ? 14.686 5.751 -4.465 1.00 74.81 84 LEU A C 1
ATOM 673 O O . LEU A 1 84 ? 15.103 6.722 -5.099 1.00 74.81 84 LEU A O 1
ATOM 677 N N . ASN A 1 85 ? 15.036 4.499 -4.763 1.00 73.81 85 ASN A N 1
ATOM 678 C CA . ASN A 1 85 ? 15.929 4.174 -5.872 1.00 73.81 85 ASN A CA 1
ATOM 679 C C . ASN A 1 85 ? 15.331 4.618 -7.212 1.00 73.81 85 ASN A C 1
ATOM 681 O O . ASN A 1 85 ? 16.024 5.285 -7.986 1.00 73.81 85 ASN A O 1
ATOM 685 N N . LEU A 1 86 ? 14.036 4.364 -7.436 1.00 74.50 86 LEU A N 1
ATOM 686 C CA . LEU A 1 86 ? 13.316 4.837 -8.622 1.00 74.50 86 LEU A CA 1
ATOM 687 C C . LEU A 1 86 ? 13.400 6.368 -8.772 1.00 74.50 86 LEU A C 1
ATOM 689 O O . LEU A 1 86 ? 13.653 6.886 -9.864 1.00 74.50 86 LEU A O 1
ATOM 693 N N . LEU A 1 87 ? 13.211 7.112 -7.678 1.00 70.12 87 LEU A N 1
ATOM 694 C CA . LEU A 1 87 ? 13.303 8.575 -7.684 1.00 70.12 87 LEU A CA 1
ATOM 695 C C . LEU A 1 87 ? 14.726 9.070 -7.969 1.00 70.12 87 LEU A C 1
ATOM 697 O O . LEU A 1 87 ? 14.891 10.030 -8.725 1.00 70.12 87 LEU A O 1
ATOM 701 N N . ILE A 1 88 ? 15.746 8.420 -7.404 1.00 68.44 88 ILE A N 1
ATOM 702 C CA . ILE A 1 88 ? 17.156 8.748 -7.661 1.00 68.44 88 ILE A CA 1
ATOM 703 C C . ILE A 1 88 ? 17.479 8.528 -9.140 1.00 68.44 88 ILE A C 1
ATOM 705 O O . ILE A 1 88 ? 18.022 9.416 -9.797 1.00 68.44 88 ILE A O 1
ATOM 709 N N . ASP A 1 89 ? 17.099 7.381 -9.691 1.00 68.00 89 ASP A N 1
ATOM 710 C CA . ASP A 1 89 ? 17.371 7.016 -11.081 1.00 68.00 89 ASP A CA 1
ATOM 711 C C . ASP A 1 89 ? 16.737 7.968 -12.092 1.00 68.00 89 ASP A C 1
ATOM 713 O O . ASP A 1 89 ? 17.381 8.372 -13.062 1.00 68.00 89 ASP A O 1
ATOM 717 N N . ARG A 1 90 ? 15.528 8.461 -11.801 1.00 63.25 90 ARG A N 1
ATOM 718 C CA . ARG A 1 90 ? 14.880 9.498 -12.612 1.00 63.25 90 ARG A CA 1
ATOM 719 C C . ARG A 1 90 ? 15.761 10.739 -12.803 1.00 63.25 90 ARG A C 1
ATOM 721 O O . ARG A 1 90 ? 15.674 11.389 -13.847 1.00 63.25 90 ARG A O 1
ATOM 728 N N . THR A 1 91 ? 16.595 11.071 -11.818 1.00 68.56 91 THR A N 1
ATOM 729 C CA . THR A 1 91 ? 17.485 12.243 -11.858 1.00 68.56 91 THR A CA 1
ATOM 730 C C . THR A 1 91 ? 18.861 11.956 -12.465 1.00 68.56 91 THR A C 1
ATOM 732 O O . THR A 1 91 ? 19.598 12.896 -12.764 1.00 68.56 91 THR A O 1
ATOM 735 N N . ARG A 1 92 ? 19.205 10.683 -12.699 1.00 65.75 92 ARG A N 1
ATOM 736 C CA . ARG A 1 92 ? 20.455 10.285 -13.358 1.00 65.75 92 ARG A CA 1
ATOM 737 C C . ARG A 1 92 ? 20.407 10.527 -14.864 1.00 65.75 92 ARG A C 1
ATOM 739 O O . ARG A 1 92 ? 19.339 10.548 -15.488 1.00 65.75 92 ARG A O 1
ATOM 746 N N . GLN A 1 93 ? 21.596 10.676 -15.451 1.00 67.69 93 GLN A N 1
ATOM 747 C CA . GLN A 1 93 ? 21.750 10.727 -16.902 1.00 67.69 93 GLN A CA 1
ATOM 748 C C . GLN A 1 93 ? 21.296 9.395 -17.514 1.00 67.69 93 GLN A C 1
ATOM 750 O O . GLN A 1 93 ? 21.551 8.356 -16.911 1.00 67.69 93 GLN A O 1
ATOM 755 N N . PRO A 1 94 ? 20.674 9.383 -18.707 1.00 59.12 94 PRO A N 1
ATOM 756 C CA . PRO A 1 94 ? 20.135 8.162 -19.311 1.00 59.12 94 PRO A CA 1
ATOM 757 C C . PRO A 1 94 ? 21.109 6.973 -19.387 1.00 59.12 94 PRO A C 1
ATOM 759 O O . PRO A 1 94 ? 20.665 5.836 -19.283 1.00 59.12 94 PRO A O 1
ATOM 762 N N . GLY A 1 95 ? 22.416 7.220 -19.539 1.00 58.38 95 GLY A N 1
ATOM 763 C CA . GLY A 1 95 ? 23.451 6.175 -19.575 1.00 58.38 95 GLY A CA 1
ATOM 764 C C . GLY A 1 95 ? 23.880 5.628 -18.207 1.00 58.38 95 GLY A C 1
ATOM 765 O O . GLY A 1 95 ? 24.444 4.541 -18.153 1.00 58.38 95 GLY A O 1
ATOM 766 N N . ASP A 1 96 ? 23.578 6.349 -17.125 1.00 61.34 96 ASP A N 1
ATOM 767 C CA . ASP A 1 96 ? 23.917 5.980 -15.742 1.00 61.34 96 ASP A CA 1
ATOM 768 C C . ASP A 1 96 ? 22.714 5.410 -14.977 1.00 61.34 96 ASP A C 1
ATOM 770 O O . ASP A 1 96 ? 22.819 5.008 -13.808 1.00 61.34 96 ASP A O 1
ATOM 774 N N . ARG A 1 97 ? 21.544 5.421 -15.624 1.00 62.31 97 ARG A N 1
ATOM 775 C CA . ARG A 1 97 ? 20.345 4.795 -15.090 1.00 62.31 97 ARG A CA 1
ATOM 776 C C . ARG A 1 97 ? 20.546 3.287 -15.005 1.00 62.31 97 ARG A C 1
ATOM 778 O O . ARG A 1 97 ? 21.220 2.692 -15.842 1.00 62.31 97 ARG A O 1
ATOM 785 N N . TYR A 1 98 ? 19.942 2.667 -14.002 1.00 57.31 98 TYR A N 1
ATOM 786 C CA . TYR A 1 98 ? 19.883 1.211 -13.839 1.00 57.31 98 TYR A CA 1
ATOM 787 C C . TYR A 1 98 ? 21.201 0.502 -13.468 1.00 57.31 98 TYR A C 1
ATOM 789 O O . TYR A 1 98 ? 21.194 -0.711 -13.280 1.00 57.31 98 TYR A O 1
ATOM 797 N N . LEU A 1 99 ? 22.320 1.221 -13.302 1.00 56.56 99 LEU A N 1
ATOM 798 C CA . LEU A 1 99 ? 23.636 0.602 -13.068 1.00 56.56 99 LEU A CA 1
ATOM 799 C C . LEU A 1 99 ? 23.851 0.043 -11.646 1.00 56.56 99 LEU A C 1
ATOM 801 O O . LEU A 1 99 ? 24.625 -0.896 -11.488 1.00 56.56 99 LEU A O 1
ATOM 805 N N . ASP A 1 100 ? 23.141 0.548 -10.630 1.00 55.97 100 ASP A N 1
ATOM 806 C CA . ASP A 1 100 ? 23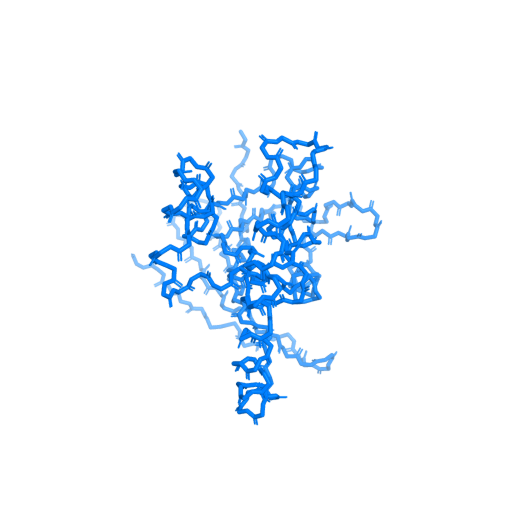.337 0.156 -9.215 1.00 55.97 100 ASP A CA 1
ATOM 807 C C . ASP A 1 100 ? 22.214 -0.747 -8.654 1.00 55.97 100 ASP A C 1
ATOM 809 O O . ASP A 1 100 ? 22.070 -0.929 -7.444 1.00 55.97 100 ASP A O 1
ATOM 813 N N . TYR A 1 101 ? 21.386 -1.325 -9.526 1.00 55.03 101 TYR A N 1
ATOM 814 C CA . TYR A 1 101 ? 20.112 -1.963 -9.172 1.00 55.03 101 TYR A CA 1
ATOM 815 C C . TYR A 1 101 ? 20.219 -3.449 -8.802 1.00 55.03 101 TYR A C 1
ATOM 817 O O . TYR A 1 101 ? 19.437 -4.279 -9.260 1.00 55.03 101 TYR A O 1
ATOM 825 N N . ALA A 1 102 ? 21.161 -3.815 -7.934 1.00 47.72 102 ALA A N 1
ATOM 826 C CA . ALA A 1 102 ? 21.323 -5.216 -7.531 1.00 47.72 102 ALA A CA 1
ATOM 827 C C . ALA A 1 102 ? 20.106 -5.798 -6.767 1.00 47.72 102 ALA A C 1
ATOM 829 O O . ALA A 1 102 ? 20.001 -7.017 -6.661 1.00 47.72 102 ALA A O 1
ATOM 830 N N . TYR A 1 103 ? 19.182 -4.961 -6.261 1.00 41.62 103 TYR A N 1
ATOM 831 C CA . TYR A 1 103 ? 18.066 -5.412 -5.408 1.00 41.62 103 TYR A CA 1
ATOM 832 C C . TYR A 1 103 ? 16.676 -4.823 -5.723 1.00 41.62 103 TYR A C 1
ATOM 834 O O . TYR A 1 103 ? 15.692 -5.318 -5.181 1.00 41.62 103 TYR A O 1
ATOM 842 N N . ALA A 1 104 ? 16.553 -3.846 -6.628 1.00 43.34 104 ALA A N 1
ATOM 843 C CA . ALA A 1 104 ? 15.267 -3.268 -7.044 1.00 43.34 104 ALA A CA 1
ATOM 844 C C . ALA A 1 104 ? 14.930 -3.677 -8.488 1.00 43.34 104 ALA A C 1
ATOM 846 O O . ALA A 1 104 ? 15.241 -2.988 -9.458 1.00 43.34 104 ALA A O 1
ATOM 847 N N . ALA A 1 105 ? 14.363 -4.874 -8.647 1.00 50.12 105 ALA A N 1
ATOM 848 C CA . ALA A 1 105 ? 13.947 -5.405 -9.943 1.00 50.12 105 ALA A CA 1
ATOM 849 C C . ALA A 1 105 ? 12.586 -4.822 -10.357 1.00 50.12 105 ALA A C 1
ATOM 851 O O . ALA A 1 105 ? 11.569 -5.519 -10.415 1.00 50.12 105 ALA A O 1
ATOM 852 N N . ALA A 1 106 ? 12.557 -3.522 -10.627 1.00 48.47 106 ALA A N 1
ATOM 853 C CA . ALA A 1 106 ? 11.437 -2.884 -11.298 1.00 48.47 106 ALA A CA 1
ATOM 854 C C . ALA A 1 106 ? 11.282 -3.483 -12.695 1.00 48.47 106 ALA A C 1
ATOM 856 O O . ALA A 1 106 ? 12.240 -3.587 -13.464 1.00 48.47 106 ALA A O 1
ATOM 857 N N . HIS A 1 107 ? 10.062 -3.897 -13.032 1.00 48.91 107 HIS A N 1
ATOM 858 C CA . HIS A 1 107 ? 9.783 -4.544 -14.305 1.00 48.91 107 HIS A CA 1
ATOM 859 C C . HIS A 1 107 ? 10.086 -3.568 -15.470 1.00 48.91 107 HIS A C 1
ATOM 861 O O . HIS A 1 107 ? 9.476 -2.502 -15.529 1.00 48.91 107 HIS A O 1
ATOM 867 N N . PRO A 1 108 ? 10.956 -3.899 -16.448 1.00 47.75 108 PRO A N 1
ATOM 868 C CA . PRO A 1 108 ? 11.407 -3.004 -17.518 1.00 47.75 108 PRO A CA 1
ATOM 869 C C . PRO A 1 108 ? 10.273 -2.341 -18.309 1.00 47.75 108 PRO A C 1
ATOM 871 O O . PRO A 1 108 ? 10.369 -1.174 -18.672 1.00 47.75 108 PRO A O 1
ATOM 874 N N . ALA A 1 109 ? 9.153 -3.040 -18.522 1.00 50.22 109 ALA A N 1
ATOM 875 C CA . ALA A 1 109 ? 7.981 -2.453 -19.182 1.00 50.22 109 ALA A CA 1
ATOM 876 C C . ALA A 1 109 ? 7.283 -1.358 -18.352 1.00 50.22 109 ALA A C 1
ATOM 878 O O . ALA A 1 109 ? 6.624 -0.493 -18.915 1.00 50.22 109 ALA A O 1
ATOM 879 N N . GLN A 1 110 ? 7.432 -1.355 -17.024 1.00 52.09 110 GLN A N 1
ATOM 880 C CA . GLN A 1 110 ? 6.929 -0.260 -16.196 1.00 52.09 110 GLN A CA 1
ATOM 881 C C . GLN A 1 110 ? 7.737 1.011 -16.464 1.00 52.09 110 GLN A C 1
ATOM 883 O O . GLN A 1 110 ? 7.152 2.083 -16.456 1.00 52.09 110 GLN A O 1
ATOM 888 N N . TYR A 1 111 ? 9.027 0.911 -16.813 1.00 52.09 111 TYR A N 1
ATOM 889 C CA . TYR A 1 111 ? 9.880 2.059 -17.139 1.00 52.09 111 TYR A CA 1
ATOM 890 C C . TYR A 1 111 ? 9.569 2.741 -18.466 1.00 52.09 111 TYR A C 1
ATOM 892 O O . TYR A 1 111 ? 9.852 3.933 -18.596 1.00 52.09 111 TYR A O 1
ATOM 900 N N . SER A 1 112 ? 8.949 2.059 -19.434 1.00 51.34 112 SER A N 1
ATOM 901 C CA . SER A 1 112 ? 8.650 2.692 -20.725 1.00 51.34 112 SER A CA 1
ATOM 902 C C . SER A 1 112 ? 7.719 3.901 -20.593 1.00 51.34 112 SER A C 1
ATOM 904 O O . SER A 1 112 ? 7.794 4.798 -21.425 1.00 51.34 112 SER A O 1
ATOM 906 N N . SER A 1 113 ? 6.890 3.972 -19.541 1.00 50.72 113 SER A N 1
ATOM 907 C CA . SER A 1 113 ? 6.068 5.155 -19.242 1.00 50.72 113 SER A CA 1
ATOM 908 C C . SER A 1 113 ? 6.812 6.291 -18.523 1.00 50.72 113 SER A C 1
ATOM 910 O O . SER A 1 113 ? 6.307 7.411 -18.498 1.00 50.72 113 SER A O 1
ATOM 912 N N . TRP A 1 114 ? 7.985 6.029 -17.931 1.00 49.28 114 TRP A N 1
ATOM 913 C CA . TRP A 1 114 ? 8.765 7.006 -17.148 1.00 49.28 114 TRP A CA 1
ATOM 914 C C . TRP A 1 114 ? 9.982 7.557 -17.902 1.00 49.28 114 TRP A C 1
ATOM 916 O O . TRP A 1 114 ? 10.397 8.689 -17.651 1.00 49.28 114 TRP A O 1
ATOM 926 N N . LEU A 1 115 ? 10.543 6.782 -18.839 1.00 48.09 115 LEU A N 1
ATOM 927 C CA . LEU A 1 115 ? 11.703 7.162 -19.659 1.00 48.09 115 LEU A CA 1
ATOM 928 C C . LEU A 1 115 ? 11.454 8.398 -20.527 1.00 48.09 115 LEU A C 1
ATOM 930 O O . LEU A 1 115 ? 12.371 9.160 -20.812 1.00 48.09 115 LEU A O 1
ATOM 934 N N . SER A 1 116 ? 10.198 8.656 -20.860 1.00 52.31 116 SER A N 1
ATOM 935 C CA . SER A 1 116 ? 9.733 9.760 -21.693 1.00 52.31 116 SER A CA 1
ATOM 936 C C . SER A 1 116 ? 9.844 11.164 -21.077 1.00 52.31 116 SER A C 1
ATOM 938 O O . SER A 1 116 ? 9.370 12.133 -21.668 1.00 52.31 116 SER A O 1
ATOM 940 N N . GLY A 1 117 ? 10.470 11.311 -19.904 1.00 52.84 117 GLY A N 1
ATOM 941 C CA . GLY A 1 117 ? 10.848 12.604 -19.315 1.00 52.84 117 GLY A CA 1
ATOM 942 C C . GLY A 1 117 ? 9.706 13.408 -18.678 1.00 52.84 117 GLY A C 1
ATOM 943 O O . GLY A 1 117 ? 9.942 14.187 -17.759 1.00 52.84 117 GLY A O 1
ATOM 944 N N . ALA A 1 118 ? 8.463 13.182 -19.082 1.00 45.75 118 ALA A N 1
ATOM 945 C CA . ALA A 1 118 ? 7.243 13.660 -18.446 1.00 45.75 118 ALA A CA 1
ATOM 946 C C . ALA A 1 118 ? 6.070 12.829 -18.982 1.00 45.75 118 ALA A C 1
ATOM 948 O O . ALA A 1 118 ? 6.211 12.101 -19.967 1.00 45.75 118 ALA A O 1
ATOM 949 N N . ILE A 1 119 ? 4.906 12.950 -18.349 1.00 39.34 119 ILE A N 1
ATOM 950 C CA . ILE A 1 119 ? 3.623 12.458 -18.860 1.00 39.34 119 ILE A CA 1
ATOM 951 C C . ILE A 1 119 ? 3.521 12.770 -20.374 1.00 39.34 119 ILE A C 1
ATOM 953 O O . ILE A 1 119 ? 3.380 13.933 -20.741 1.00 39.34 119 ILE A O 1
ATOM 957 N N . GLY A 1 120 ? 3.619 11.749 -21.243 1.00 43.72 120 GLY A N 1
ATOM 958 C CA . GLY A 1 120 ? 3.238 11.839 -22.665 1.00 43.72 120 GLY A CA 1
ATOM 959 C C . GLY A 1 120 ? 4.304 11.648 -23.763 1.00 43.72 120 GLY A C 1
ATOM 960 O O . GLY A 1 120 ? 3.927 11.677 -24.931 1.00 43.72 120 GLY A O 1
ATOM 961 N N . GLY A 1 121 ? 5.593 11.443 -23.469 1.00 51.00 121 GLY A N 1
ATOM 962 C CA . GLY A 1 121 ? 6.586 11.111 -24.516 1.00 51.00 121 GLY A CA 1
ATOM 963 C C . GLY A 1 121 ? 6.640 9.611 -24.862 1.00 51.00 121 GLY A C 1
ATOM 964 O O . GLY A 1 121 ? 6.197 8.782 -24.074 1.00 51.00 121 GLY A O 1
ATOM 965 N N . SER A 1 122 ? 7.214 9.244 -26.014 1.00 56.09 122 SER A N 1
ATOM 966 C CA . SER A 1 122 ? 7.581 7.848 -26.338 1.00 56.09 122 SER A CA 1
ATOM 967 C C . SER A 1 122 ? 9.100 7.651 -26.205 1.00 56.09 122 SER A C 1
ATOM 969 O O . SER A 1 122 ? 9.832 8.586 -26.537 1.00 56.09 122 SER A O 1
ATOM 971 N N . PRO A 1 123 ? 9.589 6.482 -25.741 1.00 61.84 123 PRO A N 1
ATOM 972 C CA . PRO A 1 123 ? 11.022 6.179 -25.689 1.00 61.84 123 PRO A CA 1
ATOM 973 C C . PRO A 1 123 ? 11.689 6.309 -27.064 1.00 61.84 123 PRO A C 1
ATOM 975 O O . PRO A 1 123 ? 11.071 6.005 -28.086 1.00 61.84 123 PRO A O 1
ATOM 978 N N . SER A 1 124 ? 12.962 6.706 -27.099 1.00 68.31 124 SER A N 1
ATOM 979 C CA . SER A 1 124 ? 13.772 6.629 -28.318 1.00 68.31 124 SER A CA 1
ATOM 980 C C . SER A 1 124 ? 13.985 5.172 -28.748 1.00 68.31 124 SER A C 1
ATOM 982 O O . SER A 1 124 ? 13.931 4.249 -27.935 1.00 68.31 124 SER A O 1
ATOM 984 N N . GLU A 1 125 ? 14.300 4.939 -30.02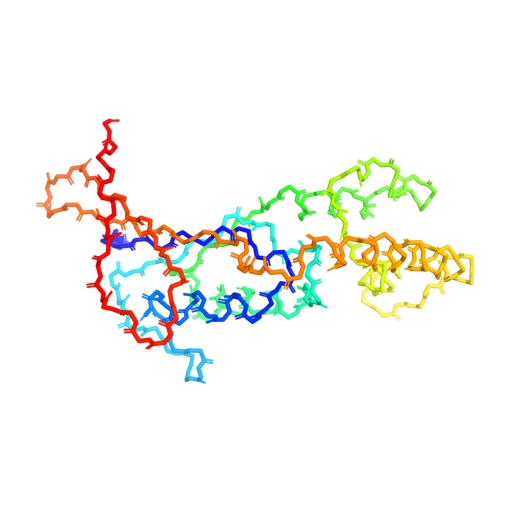4 1.00 69.88 125 GLU A N 1
ATOM 985 C CA . GLU A 1 125 ? 14.556 3.580 -30.526 1.00 69.88 125 GLU A CA 1
ATOM 986 C C . GLU A 1 125 ? 15.697 2.864 -29.788 1.00 69.88 125 GLU A C 1
ATOM 988 O O . GLU A 1 125 ? 15.672 1.644 -29.622 1.00 69.88 125 GLU A O 1
ATOM 993 N N . ALA A 1 126 ? 16.720 3.607 -29.357 1.00 62.78 126 ALA A N 1
ATOM 994 C CA . ALA A 1 126 ? 17.836 3.049 -28.602 1.00 62.78 126 ALA A CA 1
ATOM 995 C C . ALA A 1 126 ? 17.380 2.577 -27.214 1.00 62.78 126 ALA A C 1
ATOM 997 O O . ALA A 1 126 ? 17.668 1.445 -26.831 1.00 62.78 126 ALA A O 1
ATOM 998 N N . GLU A 1 127 ? 16.601 3.399 -26.506 1.00 59.72 127 GLU A N 1
ATOM 999 C CA . GLU A 1 127 ? 15.996 3.029 -25.222 1.00 59.72 127 GLU A CA 1
ATOM 1000 C C . GLU A 1 127 ? 15.048 1.838 -25.381 1.00 59.72 127 GLU A C 1
ATOM 1002 O O . GLU A 1 127 ? 15.074 0.914 -24.574 1.00 59.72 127 GLU A O 1
ATOM 1007 N N . GLN A 1 128 ? 14.263 1.802 -26.459 1.00 61.50 128 GLN A N 1
ATOM 1008 C CA . GLN A 1 128 ? 13.314 0.724 -26.724 1.00 61.50 128 GLN A CA 1
ATOM 1009 C C . GLN A 1 128 ? 14.010 -0.622 -26.978 1.00 61.50 128 GLN A C 1
ATOM 1011 O O . GLN A 1 128 ? 13.543 -1.662 -26.503 1.00 61.50 128 GLN A O 1
ATOM 1016 N N . ARG A 1 129 ? 15.164 -0.617 -27.659 1.00 63.38 129 ARG A N 1
ATOM 1017 C CA . ARG A 1 129 ? 16.007 -1.812 -27.832 1.00 63.38 129 ARG A CA 1
ATOM 1018 C C . ARG A 1 129 ? 16.604 -2.286 -26.507 1.00 63.38 129 ARG A C 1
ATOM 1020 O O . ARG A 1 129 ? 16.517 -3.474 -26.203 1.00 63.38 129 ARG A O 1
ATOM 1027 N N . THR A 1 130 ? 17.151 -1.373 -25.706 1.00 57.19 130 THR A N 1
ATOM 1028 C CA . THR A 1 130 ? 17.709 -1.696 -24.382 1.00 57.19 130 THR A CA 1
ATOM 1029 C C . THR A 1 130 ? 16.641 -2.265 -23.449 1.00 57.19 130 THR A C 1
ATOM 1031 O O . THR A 1 130 ? 16.851 -3.313 -22.844 1.00 57.19 130 THR A O 1
ATOM 1034 N N . LEU A 1 131 ? 15.462 -1.640 -23.396 1.00 56.91 131 LEU A N 1
ATOM 1035 C CA . LEU A 1 131 ? 14.318 -2.132 -22.629 1.00 56.91 131 LEU A CA 1
ATOM 1036 C C . LEU A 1 131 ? 13.886 -3.534 -23.058 1.00 56.91 131 LEU A C 1
ATOM 1038 O O . LEU A 1 131 ? 13.607 -4.370 -22.205 1.00 56.91 131 LEU A O 1
ATOM 1042 N N . SER A 1 132 ? 13.854 -3.802 -24.365 1.00 58.31 132 SER A N 1
ATOM 1043 C CA . SER A 1 132 ? 13.474 -5.117 -24.895 1.00 58.31 132 SER A CA 1
ATOM 1044 C C . SER A 1 132 ? 14.475 -6.204 -24.490 1.00 58.31 132 SER A C 1
ATOM 1046 O O . SER A 1 132 ? 14.074 -7.305 -24.119 1.00 58.31 132 SER A O 1
ATOM 1048 N N . ALA A 1 133 ? 15.774 -5.893 -24.511 1.00 58.53 133 ALA A N 1
ATOM 1049 C CA . ALA A 1 133 ? 16.821 -6.820 -24.087 1.00 58.53 133 ALA A CA 1
ATOM 1050 C C . ALA A 1 133 ? 16.788 -7.080 -22.572 1.00 58.53 133 ALA A C 1
ATOM 1052 O O . ALA A 1 133 ? 16.856 -8.232 -22.145 1.00 58.53 133 ALA A O 1
ATOM 1053 N N . LEU A 1 134 ? 16.623 -6.028 -21.762 1.00 54.78 134 LEU A N 1
ATOM 1054 C CA . LEU A 1 134 ? 16.453 -6.152 -20.312 1.00 54.78 134 LEU A CA 1
ATOM 1055 C C . LEU A 1 134 ? 15.188 -6.939 -19.964 1.00 54.78 134 LEU A C 1
ATOM 1057 O O . LEU A 1 134 ? 15.216 -7.765 -19.058 1.00 54.78 134 LEU A O 1
ATOM 1061 N N . TYR A 1 135 ? 14.098 -6.732 -20.707 1.00 55.22 135 TYR A N 1
ATOM 1062 C CA . TYR A 1 135 ? 12.864 -7.493 -20.546 1.00 55.22 135 TYR A CA 1
ATOM 1063 C C . TYR A 1 135 ? 13.075 -8.981 -20.825 1.00 55.22 135 TYR A C 1
ATOM 1065 O O . TYR A 1 135 ? 12.707 -9.800 -19.991 1.00 55.22 135 TYR A O 1
ATOM 1073 N N . ALA A 1 136 ? 13.724 -9.335 -21.936 1.00 55.88 136 ALA A N 1
ATOM 1074 C CA . ALA A 1 136 ? 14.019 -10.728 -22.266 1.00 55.88 136 ALA A CA 1
ATOM 1075 C C . ALA A 1 136 ? 14.932 -11.395 -21.220 1.00 55.88 136 ALA A C 1
ATOM 1077 O O . ALA A 1 136 ? 14.671 -12.518 -20.795 1.00 55.88 136 ALA A O 1
ATOM 1078 N N . ALA A 1 137 ? 15.968 -10.691 -20.754 1.00 55.25 137 ALA A N 1
ATOM 1079 C CA . ALA A 1 137 ? 16.864 -11.195 -19.715 1.00 55.25 137 ALA A CA 1
ATOM 1080 C C . ALA A 1 137 ? 16.136 -11.391 -18.377 1.00 55.25 137 ALA A C 1
ATOM 1082 O O . ALA A 1 137 ? 16.309 -12.409 -17.712 1.00 55.25 137 ALA A O 1
ATOM 1083 N N . LEU A 1 138 ? 15.283 -10.440 -17.997 1.00 54.84 138 LEU A N 1
ATOM 1084 C CA . LEU A 1 138 ? 14.503 -10.530 -16.773 1.00 54.84 138 LEU A CA 1
ATOM 1085 C C . LEU A 1 138 ? 13.434 -11.624 -16.857 1.00 54.84 138 LEU A C 1
ATOM 1087 O O . LEU A 1 138 ? 13.227 -12.336 -15.882 1.00 54.84 138 LEU A O 1
ATOM 1091 N N . GLN A 1 139 ? 12.784 -11.796 -18.011 1.00 53.56 139 GLN A N 1
ATOM 1092 C CA . GLN A 1 139 ? 11.878 -12.918 -18.258 1.00 53.56 139 GLN A CA 1
ATOM 1093 C C . GLN A 1 139 ? 12.592 -14.256 -18.100 1.00 53.56 139 GLN A C 1
ATOM 1095 O O . GLN A 1 139 ? 12.010 -15.164 -17.524 1.00 53.56 139 GLN A O 1
ATOM 1100 N N . GLU A 1 140 ? 13.835 -14.373 -18.558 1.00 56.00 140 GLU A N 1
ATOM 1101 C CA . GLU A 1 140 ? 14.632 -15.586 -18.389 1.00 56.00 140 GLU A CA 1
ATOM 1102 C C . GLU A 1 140 ? 14.986 -15.818 -16.911 1.00 56.00 140 GLU A C 1
ATOM 1104 O O . GLU A 1 140 ? 14.755 -16.903 -16.384 1.00 56.00 140 GLU A O 1
ATOM 1109 N N . VAL A 1 141 ? 15.440 -14.783 -16.195 1.00 53.91 141 VAL A N 1
ATOM 1110 C CA . VAL A 1 141 ? 15.720 -14.856 -14.748 1.00 53.91 141 VAL A CA 1
ATOM 1111 C C . VAL A 1 141 ? 14.461 -15.207 -13.952 1.00 53.91 141 VAL A C 1
ATOM 1113 O O . VAL A 1 141 ? 14.511 -16.066 -13.073 1.00 53.91 141 VAL A O 1
ATOM 1116 N N . TYR A 1 142 ? 13.312 -14.604 -14.272 1.00 51.12 142 TYR A N 1
ATOM 1117 C CA . TYR A 1 142 ? 12.037 -14.959 -13.655 1.00 51.12 142 TYR A CA 1
ATOM 1118 C C . TYR A 1 142 ? 11.553 -16.330 -14.087 1.00 51.12 142 TYR A C 1
ATOM 1120 O O . TYR A 1 142 ? 11.024 -17.030 -13.246 1.00 51.12 142 TYR A O 1
ATOM 1128 N N . ALA A 1 143 ? 11.714 -16.766 -15.333 1.00 51.84 143 ALA A N 1
ATOM 1129 C CA . ALA A 1 143 ? 11.32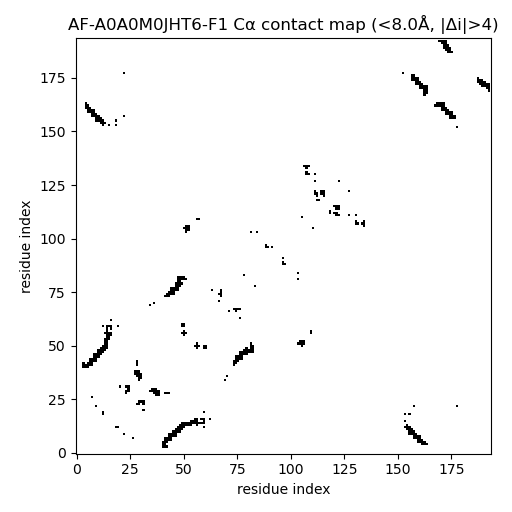5 -18.112 -15.751 1.00 51.84 143 ALA A CA 1
ATOM 1130 C C . ALA A 1 143 ? 12.138 -19.171 -14.991 1.00 51.84 143 ALA A C 1
ATOM 1132 O O . ALA A 1 143 ? 11.579 -20.164 -14.518 1.00 51.84 143 ALA A O 1
ATOM 1133 N N . GLN A 1 144 ? 13.430 -18.908 -14.792 1.00 52.06 144 GLN A N 1
ATOM 1134 C CA . GLN A 1 144 ? 14.327 -19.734 -13.988 1.00 52.06 144 GLN A CA 1
ATOM 1135 C C . GLN A 1 144 ? 13.999 -19.651 -12.482 1.00 52.06 144 GLN A C 1
ATOM 1137 O O . GLN A 1 144 ? 14.028 -20.668 -11.791 1.00 52.06 144 GLN A O 1
ATOM 1142 N N . GLY A 1 145 ? 13.602 -18.480 -11.970 1.00 46.09 145 GLY A N 1
ATOM 1143 C CA . GLY A 1 145 ? 13.192 -18.265 -10.574 1.00 46.09 145 GLY A CA 1
ATOM 1144 C C . GLY A 1 145 ? 11.770 -18.745 -10.231 1.00 46.09 145 GLY A C 1
ATOM 1145 O O . GLY A 1 145 ? 11.534 -19.238 -9.129 1.00 46.09 145 GLY A O 1
ATOM 1146 N N . LEU A 1 146 ? 10.823 -18.684 -11.174 1.00 42.44 146 LEU A N 1
ATOM 1147 C CA . LEU A 1 146 ? 9.444 -19.180 -11.050 1.00 42.44 146 LEU A CA 1
ATOM 1148 C C . LEU A 1 146 ? 9.413 -20.705 -10.992 1.00 42.44 146 LEU A C 1
ATOM 1150 O O . LEU A 1 146 ? 8.547 -21.261 -10.324 1.00 42.44 146 LEU A O 1
ATOM 1154 N N . GLN A 1 147 ? 10.344 -21.387 -11.665 1.00 42.00 147 GLN A N 1
ATOM 1155 C CA . GLN A 1 147 ? 10.527 -22.832 -11.500 1.00 42.00 147 GLN A CA 1
ATOM 1156 C C . GLN A 1 147 ? 10.945 -23.181 -10.058 1.00 42.00 147 GLN A C 1
ATOM 1158 O O . GLN A 1 147 ? 10.586 -24.247 -9.569 1.00 42.00 147 GLN A O 1
ATOM 1163 N N . ALA A 1 148 ? 11.627 -22.269 -9.351 1.00 40.81 148 ALA A N 1
ATOM 1164 C CA . ALA A 1 148 ? 12.128 -22.488 -7.993 1.00 40.81 148 ALA A CA 1
ATOM 1165 C C . ALA A 1 148 ? 11.196 -21.993 -6.861 1.00 40.81 148 ALA A C 1
ATOM 1167 O O . ALA A 1 148 ? 11.312 -22.483 -5.741 1.00 40.81 148 ALA A O 1
ATOM 1168 N N . LYS A 1 149 ? 10.280 -21.044 -7.114 1.00 44.03 149 LYS A N 1
ATOM 1169 C CA . LYS A 1 149 ? 9.439 -20.401 -6.073 1.00 44.03 149 LYS A CA 1
ATOM 1170 C C . LYS A 1 149 ? 7.940 -20.338 -6.394 1.00 44.03 149 LYS A C 1
ATOM 1172 O O . LYS A 1 149 ? 7.218 -19.500 -5.866 1.00 44.03 149 LYS A O 1
ATOM 1177 N N . ARG A 1 150 ? 7.424 -21.235 -7.236 1.00 37.25 150 ARG A N 1
ATOM 1178 C CA . ARG A 1 150 ? 5.983 -21.292 -7.562 1.00 37.25 150 ARG A CA 1
ATOM 1179 C C . ARG A 1 150 ? 5.063 -21.747 -6.423 1.00 37.25 150 ARG A C 1
ATOM 1181 O O . ARG A 1 150 ? 3.868 -21.924 -6.643 1.00 37.25 150 ARG A O 1
ATOM 1188 N N . THR A 1 151 ? 5.583 -21.894 -5.211 1.00 39.09 151 THR A N 1
ATOM 1189 C CA . THR A 1 151 ? 4.788 -22.152 -4.014 1.00 39.09 151 THR A CA 1
ATOM 1190 C C . THR A 1 151 ? 4.946 -21.014 -3.008 1.00 39.09 151 THR A C 1
ATOM 1192 O O . THR A 1 151 ? 5.972 -20.918 -2.343 1.00 39.09 151 THR A O 1
ATOM 1195 N N . ALA A 1 152 ? 3.851 -20.264 -2.871 1.00 45.44 152 ALA A N 1
ATOM 1196 C CA . ALA A 1 152 ? 3.355 -19.612 -1.658 1.00 45.44 152 ALA A CA 1
ATOM 1197 C C . ALA A 1 152 ? 3.750 -18.153 -1.341 1.00 45.44 152 ALA A C 1
ATOM 1199 O O . ALA A 1 152 ? 4.914 -17.779 -1.303 1.00 45.44 152 ALA A O 1
ATOM 1200 N N . ALA A 1 153 ? 2.683 -17.428 -0.977 1.00 47.12 153 ALA A N 1
ATOM 1201 C CA . ALA A 1 153 ? 2.604 -16.281 -0.079 1.00 47.12 153 ALA A CA 1
ATOM 1202 C C . ALA A 1 153 ? 3.152 -14.936 -0.584 1.00 47.12 153 ALA A C 1
ATOM 1204 O O . ALA A 1 153 ? 4.347 -14.682 -0.592 1.00 47.12 153 ALA A O 1
ATOM 1205 N N . CYS A 1 154 ? 2.215 -14.051 -0.936 1.00 56.84 154 CYS A N 1
ATOM 1206 C CA . CYS A 1 154 ? 2.183 -12.651 -0.496 1.00 56.84 154 CYS A CA 1
ATOM 1207 C C . CYS A 1 154 ? 3.303 -12.334 0.527 1.00 56.84 154 CYS A C 1
ATOM 1209 O O . CYS A 1 154 ? 3.196 -12.746 1.680 1.00 56.84 154 CYS A O 1
ATOM 1211 N N . GLU A 1 155 ? 4.394 -11.687 0.082 1.00 53.38 155 GLU A N 1
ATOM 1212 C CA . GLU A 1 155 ? 5.584 -11.421 0.922 1.00 53.38 155 GLU A CA 1
ATOM 1213 C C . GLU A 1 155 ? 5.275 -10.422 2.048 1.00 53.38 155 GLU A C 1
ATOM 1215 O O . GLU A 1 155 ? 5.881 -10.487 3.119 1.00 53.38 155 GLU A O 1
ATOM 1220 N N . GLY A 1 156 ? 4.322 -9.513 1.817 1.00 57.34 156 GLY A N 1
ATOM 1221 C CA . GLY A 1 156 ? 3.976 -8.462 2.764 1.00 57.34 156 GLY A CA 1
ATOM 1222 C C . GLY A 1 156 ? 3.493 -9.032 4.086 1.00 57.34 156 GLY A C 1
ATOM 1223 O O . GLY A 1 156 ? 2.595 -9.866 4.109 1.00 57.34 156 GLY A O 1
ATOM 1224 N N . GLN A 1 157 ? 4.068 -8.563 5.188 1.00 72.06 157 GLN A N 1
ATOM 1225 C CA . GLN A 1 157 ? 3.583 -8.836 6.536 1.00 72.06 157 GLN A CA 1
ATOM 1226 C C . GLN A 1 157 ? 2.650 -7.706 6.966 1.00 72.06 157 GLN A C 1
ATOM 1228 O O . GLN A 1 157 ? 2.917 -6.531 6.698 1.00 72.06 157 GLN A O 1
ATOM 1233 N N . VAL A 1 158 ? 1.560 -8.051 7.647 1.00 83.19 158 VAL A N 1
ATOM 1234 C CA . VAL A 1 158 ? 0.699 -7.066 8.303 1.00 83.19 158 VAL A CA 1
ATOM 1235 C C . VAL A 1 158 ? 0.856 -7.203 9.801 1.00 83.19 158 VAL A C 1
ATOM 1237 O O . VAL A 1 158 ? 0.796 -8.300 10.350 1.00 83.19 158 VAL A O 1
ATOM 1240 N N . VAL A 1 159 ? 1.044 -6.069 10.462 1.00 85.94 159 VAL A N 1
ATOM 1241 C CA . VAL A 1 159 ? 1.126 -5.983 11.914 1.00 85.94 159 VAL A CA 1
ATOM 1242 C C . VAL A 1 159 ? 0.010 -5.082 12.411 1.00 85.94 159 VAL A C 1
ATOM 1244 O O . VAL A 1 159 ? -0.190 -3.978 11.903 1.00 85.94 159 VAL A O 1
ATOM 1247 N N . ARG A 1 160 ? -0.712 -5.544 13.426 1.00 90.00 160 ARG A N 1
ATOM 1248 C CA . ARG A 1 160 ? -1.685 -4.748 14.167 1.00 90.00 160 ARG A CA 1
ATOM 1249 C C . ARG A 1 160 ? -1.038 -4.274 15.459 1.00 90.00 160 ARG A C 1
ATOM 1251 O O . ARG A 1 160 ? -0.582 -5.075 16.266 1.00 90.00 160 ARG A O 1
ATOM 1258 N N . LEU A 1 161 ? -1.010 -2.967 15.662 1.00 86.69 161 LEU A N 1
ATOM 1259 C CA . LEU A 1 161 ? -0.610 -2.339 16.911 1.00 86.69 161 LEU A CA 1
ATOM 1260 C C . LEU A 1 161 ? -1.871 -1.866 17.620 1.00 86.69 161 LEU A C 1
ATOM 1262 O O . LEU A 1 161 ? -2.659 -1.122 17.039 1.00 86.69 161 LEU A O 1
ATOM 1266 N N . GLU A 1 162 ? -2.058 -2.261 18.871 1.00 86.19 162 GLU A N 1
ATOM 1267 C CA . GLU A 1 162 ? -3.197 -1.824 19.675 1.00 86.19 162 GLU A CA 1
ATOM 1268 C C . GLU A 1 162 ? -2.719 -1.186 20.973 1.00 86.19 162 GLU A C 1
ATOM 1270 O O . GLU A 1 162 ? -1.904 -1.758 21.709 1.00 86.19 162 GLU A O 1
ATOM 1275 N N . ARG A 1 163 ? -3.222 0.021 21.239 1.00 81.69 163 ARG A N 1
ATOM 1276 C CA . ARG A 1 163 ? -2.901 0.772 22.446 1.00 81.69 163 ARG A CA 1
ATOM 1277 C C . ARG A 1 163 ? -3.675 0.205 23.628 1.00 81.69 163 ARG A C 1
ATOM 1279 O O . ARG A 1 163 ? -4.873 -0.057 23.535 1.00 81.69 163 ARG A O 1
ATOM 1286 N N . ALA A 1 164 ? -3.005 0.077 24.769 1.00 71.94 164 ALA A N 1
ATOM 1287 C CA . ALA A 1 164 ? -3.679 -0.244 26.016 1.00 71.94 164 ALA A CA 1
ATOM 1288 C C . ALA A 1 164 ? -4.693 0.845 26.412 1.00 71.94 164 ALA A C 1
ATOM 1290 O O . ALA A 1 164 ? -4.655 1.981 25.931 1.00 71.94 164 ALA A O 1
ATOM 1291 N N . ALA A 1 165 ? -5.611 0.485 27.314 1.00 67.81 165 ALA A N 1
ATOM 1292 C CA . ALA A 1 165 ? -6.681 1.359 27.775 1.00 67.81 165 ALA A CA 1
ATOM 1293 C C . ALA A 1 165 ? -6.188 2.758 28.203 1.00 67.81 165 ALA A C 1
ATOM 1295 O O . ALA A 1 165 ? -5.065 2.960 28.672 1.00 67.81 165 ALA A O 1
ATOM 1296 N N . LYS A 1 166 ? -7.084 3.736 28.043 1.00 57.34 166 LYS A N 1
ATOM 1297 C CA . LYS A 1 166 ? -6.843 5.173 28.223 1.00 57.34 166 LYS A CA 1
ATOM 1298 C C . LYS A 1 166 ? -6.100 5.474 29.538 1.00 57.34 166 LYS A C 1
ATOM 1300 O O . LYS A 1 166 ? -6.672 5.334 30.614 1.00 57.34 166 LYS A O 1
ATOM 1305 N N . GLY A 1 167 ? -4.848 5.929 29.432 1.00 57.53 167 GLY A N 1
ATOM 1306 C CA . GLY A 1 167 ? -3.981 6.258 30.575 1.00 57.53 167 GLY A CA 1
ATOM 1307 C C . GLY A 1 167 ? -2.701 5.420 30.679 1.00 57.53 167 GLY A C 1
ATOM 1308 O O . GLY A 1 167 ? -1.864 5.722 31.523 1.00 57.53 167 GLY A O 1
ATOM 1309 N N . MET A 1 168 ? -2.528 4.413 29.818 1.00 58.81 168 MET A N 1
ATOM 1310 C CA . MET A 1 168 ? -1.298 3.624 29.700 1.00 58.81 168 MET A CA 1
ATOM 1311 C C . MET A 1 168 ? -0.575 3.939 28.380 1.00 58.81 168 MET A C 1
ATOM 1313 O O . MET A 1 168 ? -1.189 3.947 27.314 1.00 58.81 168 MET A O 1
ATOM 1317 N N . ASP A 1 169 ? 0.738 4.175 28.442 1.00 65.44 169 ASP A N 1
ATOM 1318 C CA . ASP A 1 169 ? 1.619 4.325 27.269 1.00 65.44 169 ASP A CA 1
ATOM 1319 C C . ASP A 1 169 ? 2.211 2.975 26.829 1.00 65.44 169 ASP A C 1
ATOM 1321 O O . ASP A 1 169 ? 3.383 2.871 26.481 1.00 65.44 169 ASP A O 1
ATOM 1325 N N . SER A 1 170 ? 1.399 1.916 26.853 1.00 76.06 170 SER A N 1
ATOM 1326 C CA . SER A 1 170 ? 1.803 0.588 26.389 1.00 76.06 170 SER A CA 1
ATOM 1327 C C . SER A 1 170 ? 1.056 0.179 25.122 1.00 76.06 170 SER A C 1
ATOM 1329 O O . SER A 1 170 ? -0.118 0.510 24.927 1.00 76.06 170 SER A O 1
ATOM 1331 N N . TRP A 1 171 ? 1.762 -0.546 24.254 1.00 80.00 171 TRP A N 1
ATOM 1332 C CA . TRP A 1 171 ? 1.259 -1.070 22.987 1.00 80.00 171 TRP A CA 1
ATOM 1333 C C . TRP A 1 171 ? 1.412 -2.587 22.953 1.00 80.00 171 TRP A C 1
ATOM 1335 O O . TRP A 1 171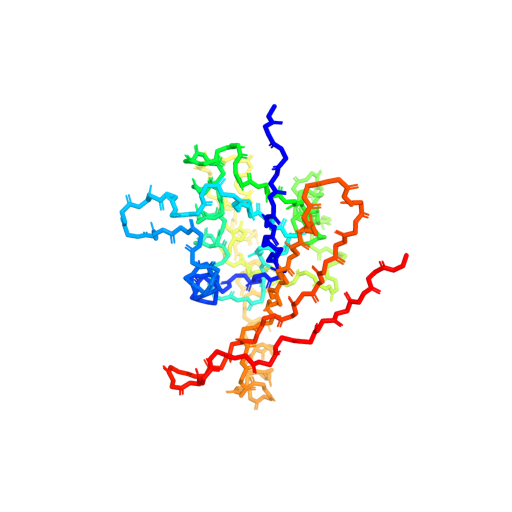 ? 2.389 -3.138 23.459 1.00 80.00 171 TRP A O 1
ATOM 1345 N N . SER A 1 172 ? 0.443 -3.247 22.334 1.00 79.69 172 SER A N 1
ATOM 1346 C CA . SER A 1 172 ? 0.533 -4.650 21.939 1.00 79.69 172 SER A CA 1
ATOM 1347 C C . SER A 1 172 ? 0.766 -4.736 20.438 1.00 79.69 172 SER A C 1
ATOM 1349 O O . SER A 1 172 ? 0.195 -3.951 19.681 1.00 79.69 172 SER A O 1
ATOM 1351 N N . VAL A 1 173 ? 1.633 -5.657 20.032 1.00 81.25 173 VAL A N 1
ATOM 1352 C CA . VAL A 1 173 ? 1.954 -5.939 18.633 1.00 81.25 173 VAL A CA 1
ATOM 1353 C C . VAL A 1 173 ? 1.420 -7.319 18.309 1.00 81.25 173 VAL A C 1
ATOM 1355 O O . VAL A 1 173 ? 1.734 -8.261 19.033 1.00 81.25 173 VAL A O 1
ATOM 1358 N N . HIS A 1 174 ? 0.667 -7.426 17.222 1.00 80.12 174 HIS A N 1
ATOM 1359 C CA . HIS A 1 174 ? 0.105 -8.681 16.739 1.00 80.12 174 HIS A CA 1
ATOM 1360 C C . HIS A 1 174 ? 0.506 -8.877 15.283 1.00 80.12 174 HIS A C 1
ATOM 1362 O O . HIS A 1 174 ? 0.222 -8.026 14.435 1.00 80.12 174 HIS A O 1
ATOM 1368 N N . VAL A 1 175 ? 1.184 -9.983 14.989 1.00 81.38 175 VAL A N 1
ATOM 1369 C CA . VAL A 1 175 ? 1.497 -10.375 13.611 1.00 81.38 175 VAL A CA 1
ATOM 1370 C C . VAL A 1 175 ? 0.256 -11.014 13.004 1.00 81.38 175 VAL A C 1
ATOM 1372 O O . VAL A 1 175 ? -0.343 -11.909 13.593 1.00 81.38 175 VAL A O 1
ATOM 1375 N N . VAL A 1 176 ? -0.151 -10.542 11.829 1.00 80.12 176 VAL A N 1
ATOM 1376 C CA . VAL A 1 176 ? -1.329 -11.059 11.136 1.00 80.12 176 VAL A CA 1
ATOM 1377 C C . VAL A 1 176 ? -0.879 -11.989 10.026 1.00 80.12 176 VAL A C 1
ATOM 1379 O O . VAL A 1 176 ? -0.035 -11.634 9.207 1.00 80.12 176 VAL A O 1
ATOM 1382 N N . HIS A 1 177 ? -1.464 -13.183 9.993 1.00 74.31 177 HIS A N 1
ATOM 1383 C CA . HIS A 1 177 ? -1.164 -14.214 9.007 1.00 74.31 177 HIS A CA 1
ATOM 1384 C C . HIS A 1 177 ? -2.253 -14.291 7.924 1.00 74.31 177 HIS A C 1
ATOM 1386 O O . HIS A 1 177 ? -3.450 -14.156 8.204 1.00 74.31 177 HIS A O 1
ATOM 1392 N N . MET A 1 178 ? -1.828 -14.519 6.675 1.00 65.69 178 MET A N 1
ATOM 1393 C CA . MET A 1 178 ? -2.700 -14.893 5.553 1.00 65.69 178 MET A CA 1
ATOM 1394 C C . MET A 1 178 ? -2.962 -16.396 5.625 1.00 65.69 178 MET A C 1
ATOM 1396 O O . MET A 1 178 ? -2.283 -17.164 4.949 1.00 65.69 178 MET A O 1
ATOM 1400 N N . GLU A 1 179 ? -3.896 -16.845 6.454 1.00 59.31 179 GLU A N 1
ATOM 1401 C CA . GLU A 1 179 ? -4.389 -18.223 6.337 1.00 59.31 179 GLU A CA 1
ATOM 1402 C C . GLU A 1 179 ? -5.596 -18.294 5.389 1.00 59.31 179 GLU A C 1
ATOM 1404 O O . GLU A 1 179 ? -6.269 -17.287 5.150 1.00 59.31 179 GLU A O 1
ATOM 1409 N N . GLY A 1 180 ? -5.804 -19.469 4.778 1.00 46.88 180 GLY A N 1
ATOM 1410 C CA . GLY A 1 180 ? -6.862 -19.724 3.792 1.00 46.88 180 GLY A CA 1
ATOM 1411 C C . GLY A 1 180 ? -8.263 -19.432 4.336 1.00 46.88 180 GLY A C 1
ATOM 1412 O O . GLY A 1 180 ? -8.443 -19.343 5.545 1.00 46.88 180 GLY A O 1
ATOM 1413 N N . GLU A 1 181 ? -9.244 -19.294 3.439 1.00 37.19 181 GLU A N 1
ATOM 1414 C CA . GLU A 1 181 ? -10.610 -18.778 3.682 1.00 37.19 181 GLU A CA 1
ATOM 1415 C C . GLU A 1 181 ? -11.388 -19.381 4.882 1.00 37.19 181 GLU A C 1
ATOM 1417 O O . GLU A 1 181 ? -12.397 -18.800 5.274 1.00 37.19 181 GLU A O 1
ATOM 1422 N N . ASP A 1 182 ? -10.900 -20.458 5.511 1.00 34.34 182 ASP A N 1
ATOM 1423 C CA . ASP A 1 182 ? -11.551 -21.218 6.588 1.00 34.34 182 ASP A CA 1
ATOM 1424 C C . ASP A 1 182 ? -10.801 -21.236 7.948 1.00 34.34 182 ASP A C 1
ATOM 1426 O O . ASP A 1 182 ? -11.181 -21.992 8.843 1.00 34.34 182 ASP A O 1
ATOM 1430 N N . ALA A 1 183 ? -9.731 -20.455 8.144 1.00 38.19 183 ALA A N 1
ATOM 1431 C CA . ALA A 1 183 ? -8.990 -20.452 9.416 1.00 38.19 183 ALA A CA 1
ATOM 1432 C C . ALA A 1 183 ? -9.705 -19.658 10.531 1.00 38.19 183 ALA A C 1
ATOM 1434 O O . ALA A 1 183 ? -10.158 -18.529 10.314 1.00 38.19 183 ALA A O 1
ATOM 1435 N N . GLU A 1 184 ? -9.773 -20.228 11.744 1.00 35.34 184 GLU A N 1
ATOM 1436 C CA . GLU A 1 184 ? -10.273 -19.514 12.925 1.00 35.34 184 GLU A CA 1
ATOM 1437 C C . GLU A 1 184 ? -9.440 -18.243 13.188 1.00 35.34 184 GLU A C 1
ATOM 1439 O O . GLU A 1 184 ? -8.214 -18.248 13.029 1.00 35.34 184 GLU A O 1
ATOM 1444 N N . PRO A 1 185 ? -10.078 -17.128 13.588 1.00 38.84 185 PRO A N 1
ATOM 1445 C CA . PRO A 1 185 ? -9.354 -15.955 14.037 1.00 38.84 185 PRO A CA 1
ATOM 1446 C C . PRO A 1 185 ? -8.727 -16.288 15.392 1.00 38.84 185 PRO A C 1
ATOM 1448 O O . PRO A 1 185 ? -9.446 -16.389 16.376 1.00 38.84 185 PRO A O 1
ATOM 1451 N N . ASP A 1 186 ? -7.423 -16.560 15.406 1.00 42.56 186 ASP A N 1
ATOM 1452 C CA . ASP A 1 186 ? -6.464 -16.111 16.429 1.00 42.56 186 ASP A CA 1
ATOM 1453 C C . ASP A 1 186 ? -5.308 -17.105 16.599 1.00 42.56 186 ASP A C 1
ATOM 1455 O O . ASP A 1 186 ? -5.375 -18.101 17.318 1.00 42.56 186 ASP A O 1
ATOM 1459 N N . GLN A 1 187 ? -4.177 -16.744 16.000 1.00 41.88 187 GLN A N 1
ATOM 1460 C CA . GLN A 1 187 ? -2.858 -16.964 16.591 1.00 41.88 187 GLN A CA 1
ATOM 1461 C C . GLN A 1 187 ? -2.188 -15.579 16.638 1.00 41.88 187 GLN A C 1
ATOM 1463 O O . GLN A 1 187 ? -1.235 -15.307 15.915 1.00 41.88 187 GLN A O 1
ATOM 1468 N N . GLU A 1 188 ? -2.767 -14.646 17.404 1.00 47.81 188 GLU A N 1
ATOM 1469 C CA . GLU A 1 188 ? -2.143 -13.346 17.680 1.00 47.81 188 GLU A CA 1
ATOM 1470 C C . GLU A 1 188 ? -0.926 -13.573 18.595 1.00 47.81 188 GLU A C 1
ATOM 1472 O O . GLU A 1 188 ? -1.055 -13.770 19.807 1.00 47.81 188 GLU A O 1
ATOM 1477 N N . GLU A 1 189 ? 0.284 -13.575 18.030 1.00 48.41 189 GLU A N 1
ATOM 1478 C CA . GLU A 1 189 ? 1.504 -13.553 18.840 1.00 48.41 189 GLU A CA 1
ATOM 1479 C C . GLU A 1 189 ? 1.686 -12.146 19.425 1.00 48.41 189 GLU A C 1
ATOM 1481 O O . GLU A 1 189 ? 2.169 -11.229 18.758 1.00 48.41 189 GLU A O 1
ATOM 1486 N N . LYS A 1 190 ? 1.266 -11.966 20.684 1.00 46.78 190 LYS A N 1
ATOM 1487 C CA . LYS A 1 190 ? 1.422 -10.709 21.422 1.00 46.78 190 LYS A CA 1
ATOM 1488 C C . LYS A 1 190 ? 2.890 -10.493 21.795 1.00 46.78 190 LYS A C 1
ATOM 1490 O O . LYS A 1 190 ? 3.377 -11.058 22.776 1.00 46.78 190 LYS A O 1
ATOM 1495 N N . LEU A 1 191 ? 3.572 -9.601 21.083 1.00 50.88 191 LEU A N 1
ATOM 1496 C CA . LEU A 1 191 ? 4.883 -9.095 21.497 1.00 50.88 191 LEU A CA 1
ATOM 1497 C C . LEU A 1 191 ? 4.690 -7.842 22.367 1.00 50.88 191 LEU A C 1
ATOM 1499 O O . LEU A 1 191 ? 4.113 -6.843 21.932 1.00 50.88 191 LEU A O 1
ATOM 1503 N N . GLU A 1 192 ? 5.153 -7.890 23.619 1.00 50.16 192 GLU A N 1
ATOM 1504 C CA . GLU A 1 192 ? 5.212 -6.707 24.484 1.00 50.16 192 GLU A CA 1
ATOM 1505 C C . GLU A 1 192 ? 6.473 -5.904 24.157 1.00 50.16 192 GLU A C 1
ATOM 1507 O O . GLU A 1 192 ? 7.593 -6.321 24.464 1.00 50.16 192 GLU A O 1
ATOM 1512 N N . LEU A 1 193 ? 6.290 -4.744 23.524 1.00 46.38 193 LEU A N 1
ATOM 1513 C CA . LEU A 1 193 ? 7.361 -3.769 23.342 1.00 46.38 193 LEU A CA 1
ATOM 1514 C C . LEU A 1 193 ? 7.668 -3.131 24.707 1.00 46.38 193 LEU A C 1
ATOM 1516 O O . LEU A 1 193 ? 6.793 -2.502 25.304 1.00 46.38 193 LEU A O 1
ATOM 1520 N N . ARG A 1 194 ? 8.887 -3.353 25.210 1.00 41.31 194 ARG A N 1
ATOM 1521 C CA . ARG A 1 194 ? 9.419 -2.714 26.424 1.00 41.31 194 ARG A CA 1
ATOM 1522 C C . ARG A 1 194 ? 9.995 -1.340 26.128 1.00 41.31 194 ARG A C 1
ATOM 1524 O O . ARG A 1 194 ? 10.629 -1.200 25.059 1.00 41.31 194 ARG A O 1
#

Nearest PDB structures (foldseek):
  6zeh-assembly2_B  TM=9.241E-01  e=1.783E-04  Homo sapiens
  7k36-assembly1_C  TM=8.680E-01  e=2.286E-04  Homo sapiens
  6obr-assembly2_B  TM=9.037E-01  e=5.803E-04  Homo sapiens
  1fjm-assembly2_B  TM=8.047E-01  e=2.019E-04  Oryctolagus cuniculus
  4g9j-assembly2_B  TM=8.331E-01  e=5.125E-04  Homo sapiens

Radius of gyration: 19.48 Å; Cα contacts (8 Å, |Δi|>4): 274; chains: 1; bounding box: 42×38×61 Å

Sequence (194 aa):
MAMADVIWAIGDLHGDVHCARAWLRRTGAVNLTSWQWLDERSRLIFLGDYIDKGPDSRAVLELVHRLTVEFPERVTALLGNHELNLLIDRTRQPGDRYLDYAYAAAHPAQYSSWLSGAIGGSPSEAEQRTLSALYAALQEVYAQGLQAKRTAACEGQVVRLERAAKGMDSWSVHVVHMEGEDAEPDQEEKLELR

Solvent-accessible surface area (backbone atoms only — not comparable to full-atom values): 11164 Å² total; per-residue (Å²): 130,85,82,64,47,30,39,39,38,35,41,44,39,27,2,32,41,66,48,48,53,50,51,46,53,70,69,56,42,42,41,88,84,80,74,41,79,66,39,92,46,46,30,40,34,37,59,19,24,43,48,24,85,38,92,34,29,64,60,28,49,54,51,54,50,47,46,36,68,78,33,60,94,38,33,47,78,48,80,19,72,48,54,49,50,54,57,53,38,72,74,41,55,84,89,65,40,80,74,84,52,89,80,56,57,58,56,48,78,68,45,53,69,58,69,26,79,47,97,84,48,73,59,52,73,68,57,49,52,52,41,52,52,52,38,54,53,48,50,50,54,45,56,62,45,47,75,73,57,79,72,79,73,72,81,41,51,37,35,41,36,37,51,48,67,94,90,49,99,45,50,40,35,27,57,55,76,93,68,64,103,81,64,80,95,76,79,64,56,73,47,76,73,128

InterPro domains:
  IPR004843 Calcineurin-like, phosphoesterase domain [PF00149] (7-93)
  IPR029052 Metallo-dependent phosphatase-like [G3DSA:3.60.21.10] (2-160)
  IPR029052 Metallo-dependent phosphatase-like [SSF56300] (7-92)

Foldseek 3Di:
DDAAQKEKEKEAQAFPLVLVVVVVVVVVQADPVVRDGDDPSYAYEYPENLHHDYDGSPSSCVSLVVNCVSPVPRYHYDYDPLNVLVVVLLPDDPVPHPPVPPDNHGQLVVCQCSCQNDHPGGDDPVSVVVSVVSNVVVVVVVVVVCVVPVDDDDPMKMKMWGHPPDPDPWIWIFTDDPDPPDDDPDPGPTDTDD

pLDDT: mean 70.3, std 18.92, range [34.34, 97.38]

Secondary structure (DSSP, 8-state):
-PPPSEEEEE---TT-HHHHHHHHHHT-SEETTTTEE--TTEEEEE-S--SSSSS-HHHHHHHHHHHHHH-TTTEEE---HHHHHHHHHHHS-TTTTTTT-SS----HHHHTTTTTSSTT----HHHHHHHHHHHHHHHHHHHHHHHHH-S---S--EEEEEEPSTT---EEEEEEP---TT--S----EEE--

Organism: NCBI:txid1460289

Mean predicted aligned error: 12.51 Å